Protein AF-A0A6A3A601-F1 (afdb_monomer)

Solvent-accessible surface area (backbone atoms only — not comparable to full-atom values): 14950 Å² total; per-residue (Å²): 141,82,80,82,81,75,81,86,70,84,85,73,85,79,70,68,58,71,73,67,74,47,74,87,81,60,84,67,52,71,66,57,47,49,55,42,50,52,53,46,49,52,51,28,54,51,43,50,70,64,45,68,91,48,80,82,45,62,88,28,71,70,48,51,49,52,51,52,52,45,50,54,48,47,54,47,52,50,54,51,47,38,60,77,59,71,54,56,75,87,79,48,56,68,72,54,51,50,53,53,50,54,54,50,52,52,51,49,53,48,48,51,26,52,52,53,47,54,50,52,52,50,54,43,50,54,46,49,53,53,24,50,60,28,59,74,41,100,43,75,70,35,44,59,52,19,52,56,44,45,51,50,38,53,52,57,69,69,50,78,61,69,54,50,66,54,40,47,67,51,49,53,50,53,58,69,54,61,67,64,79,88,69,76,97,41,72,63,56,55,41,52,52,54,52,50,45,54,46,48,52,54,47,53,49,54,53,17,50,51,42,11,62,77,62,71,33,56,84,41,48,73,87,84,88,70,64,80,88,42,91,34,34,63,45,48,49,51,34,52,51,56,50,52,55,52,51,44,49,56,48,53,56,64,70,71,76,118

Organism: Hibiscus syriacus (NCBI:txid106335)

Sequence (258 aa):
MSRPQEPNRPFFHFGNYFRMISPKGSRLSPRLLSLLNTFEATLSERLEKLVPKDKGDILGLSWMKLAMESLSEIHCDIKNLITELDLPVTDWDEKWMDVYLDISVKLLDISNAFTSELTRLNQGHLMLQCVLHKLESDSPEQFTRASSSLDSWKQHISSKNPRIETCRPILDNLVESLNLPKVKNSSKGKVLMRAMYGAKVATTYICSVFAAAFSGSSKNLLDLTVPNTLPWAQVFSVVQTTLNVEIRKYFLVENLQF

Radius of gyration: 22.93 Å; Cα contacts (8 Å, |Δi|>4): 204; chains: 1; bounding box: 54×66×74 Å

Foldseek 3Di:
DDDDDDPDDPPDPQDDVVVVLPPPDDDQDPQLVVLLVVLLVLLLVLLLVLQDPDLVCQLPPVSLVSLVVSLVVLVVSLVVLCVSLVPPPVNFDPLQVVLVVLLVVLLVLLVVLLVVLVVLVVVLVVLVVQLVVLVPDPDPVSPVVSVVSVVVSVVSLPDARVSLVVNQVSLVVLLVCLSDHDGDPDSSCSSSNVSVSSSSVSSSQSSLSSSCSRRLHNPSHDDDDDDPVRPSVVSNVSSSVSNSVSSHVSSVVVVVPD

Mean predicted aligned error: 8.96 Å

Structure (mmCIF, N/CA/C/O backbone):
data_AF-A0A6A3A601-F1
#
_entry.id   AF-A0A6A3A601-F1
#
loop_
_atom_site.group_PDB
_atom_site.id
_atom_site.type_symbol
_atom_site.label_atom_id
_atom_site.label_alt_id
_atom_site.label_comp_id
_atom_site.label_asym_id
_atom_site.label_entity_id
_atom_site.label_seq_id
_atom_site.pdbx_PDB_ins_code
_atom_site.Cartn_x
_atom_site.Cartn_y
_atom_site.Cartn_z
_atom_site.occupancy
_atom_site.B_iso_or_equiv
_atom_site.auth_seq_id
_atom_site.auth_comp_id
_atom_site.auth_asym_id
_atom_site.auth_atom_id
_atom_site.pdbx_PDB_model_nu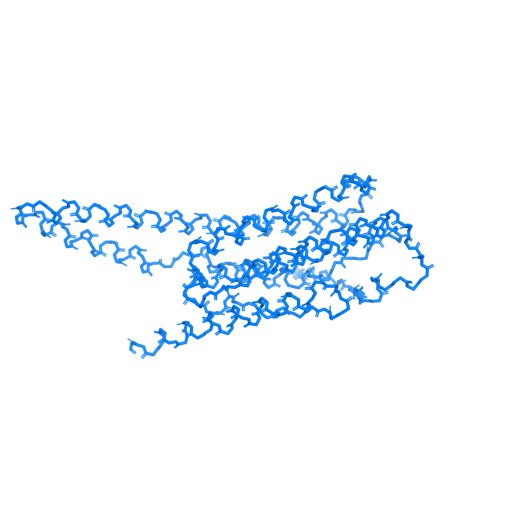m
ATOM 1 N N . MET A 1 1 ? 4.116 52.196 -3.055 1.00 34.84 1 MET A N 1
ATOM 2 C CA . MET A 1 1 ? 3.061 51.233 -3.435 1.00 34.84 1 MET A CA 1
ATOM 3 C C . MET A 1 1 ? 3.747 50.009 -4.013 1.00 34.84 1 MET A C 1
ATOM 5 O O . MET A 1 1 ? 4.271 50.083 -5.117 1.00 34.84 1 MET A O 1
ATOM 9 N N . SER A 1 2 ? 3.850 48.939 -3.230 1.00 40.06 2 SER A N 1
ATOM 10 C CA . SER A 1 2 ? 4.592 47.729 -3.602 1.00 40.06 2 SER A CA 1
ATOM 11 C C . SER A 1 2 ? 3.624 46.710 -4.197 1.00 40.06 2 SER A C 1
ATOM 13 O O . SER A 1 2 ? 2.611 46.395 -3.578 1.00 40.06 2 SER A O 1
ATOM 15 N N . ARG A 1 3 ? 3.907 46.238 -5.417 1.00 39.69 3 ARG A N 1
ATOM 16 C CA . ARG A 1 3 ? 3.151 45.160 -6.075 1.00 39.69 3 ARG A CA 1
ATOM 17 C C . ARG A 1 3 ? 3.213 43.880 -5.226 1.00 39.69 3 ARG A C 1
ATOM 19 O O . ARG A 1 3 ? 4.304 43.559 -4.754 1.00 39.69 3 ARG A O 1
ATOM 26 N N . PRO A 1 4 ? 2.117 43.116 -5.075 1.00 42.41 4 PRO A N 1
ATOM 27 C CA . PRO A 1 4 ? 2.199 41.768 -4.528 1.00 42.41 4 PRO A CA 1
ATOM 28 C C . PRO A 1 4 ? 2.936 40.867 -5.525 1.00 42.41 4 PRO A C 1
ATOM 30 O O . PRO A 1 4 ? 2.605 40.860 -6.711 1.00 42.41 4 PRO A O 1
ATOM 33 N N . GLN A 1 5 ? 3.940 40.128 -5.052 1.00 42.25 5 GLN A N 1
ATOM 34 C CA . GLN A 1 5 ? 4.526 39.018 -5.799 1.00 42.25 5 GLN A CA 1
ATOM 35 C C . GLN A 1 5 ? 3.453 37.940 -5.991 1.00 42.25 5 GLN A C 1
ATOM 37 O O . GLN A 1 5 ? 2.864 37.465 -5.020 1.00 42.25 5 GLN A O 1
ATOM 42 N N . GLU A 1 6 ? 3.191 37.569 -7.243 1.00 36.31 6 GLU A N 1
ATOM 43 C CA . GLU A 1 6 ? 2.409 36.378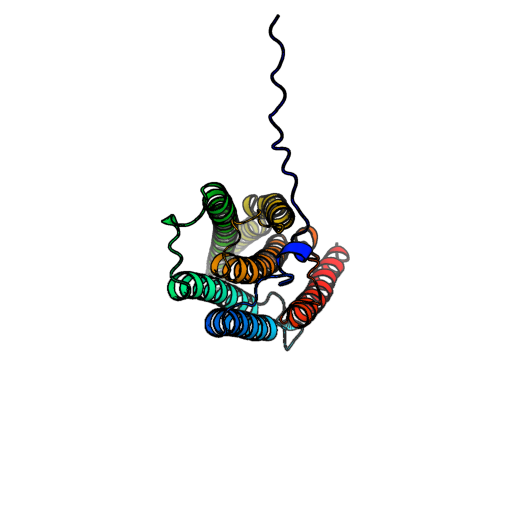 -7.565 1.00 36.31 6 GLU A CA 1
ATOM 44 C C . GLU A 1 6 ? 3.116 35.132 -7.006 1.00 36.31 6 GLU A C 1
ATOM 46 O O . GLU A 1 6 ? 4.348 35.047 -7.065 1.00 36.31 6 GLU A O 1
ATOM 51 N N . PRO A 1 7 ? 2.379 34.142 -6.474 1.00 39.28 7 PRO A N 1
ATOM 52 C CA . PRO A 1 7 ? 2.987 32.888 -6.071 1.00 39.28 7 PRO A CA 1
ATOM 53 C C . PRO A 1 7 ? 3.520 32.175 -7.317 1.00 39.28 7 PRO A C 1
ATOM 55 O O . PRO A 1 7 ? 2.762 31.824 -8.223 1.00 39.28 7 PRO A O 1
ATOM 58 N N . ASN A 1 8 ? 4.839 31.968 -7.338 1.00 38.31 8 ASN A N 1
ATOM 59 C CA . ASN A 1 8 ? 5.570 31.159 -8.308 1.00 38.31 8 ASN A CA 1
ATOM 60 C C . ASN A 1 8 ? 4.895 29.784 -8.451 1.00 38.31 8 ASN A C 1
ATOM 62 O O . ASN A 1 8 ? 5.137 28.868 -7.666 1.00 38.31 8 ASN A O 1
ATOM 66 N N . ARG A 1 9 ? 4.036 29.626 -9.461 1.00 36.78 9 ARG A N 1
ATOM 67 C CA . ARG A 1 9 ? 3.615 28.310 -9.943 1.00 36.78 9 ARG A CA 1
ATOM 68 C C . ARG A 1 9 ? 4.790 27.724 -10.715 1.00 36.78 9 ARG A C 1
ATOM 70 O O . ARG A 1 9 ? 5.173 28.314 -11.729 1.00 36.78 9 ARG A O 1
ATOM 77 N N . PRO A 1 10 ? 5.352 26.570 -10.329 1.00 38.19 10 PRO A N 1
ATOM 78 C CA . PRO A 1 10 ? 6.280 25.905 -11.215 1.00 38.19 10 PRO A CA 1
ATOM 79 C C . PRO A 1 10 ? 5.479 25.295 -12.374 1.00 38.19 10 PRO A C 1
ATOM 81 O O . PRO A 1 10 ? 4.836 24.253 -12.254 1.00 38.19 10 PRO A O 1
ATOM 84 N N . PHE A 1 11 ? 5.492 25.989 -13.512 1.00 33.59 11 PHE A N 1
ATOM 85 C CA . PHE A 1 11 ? 5.019 25.480 -14.795 1.00 33.59 11 PHE A CA 1
ATOM 86 C C . PHE A 1 11 ? 5.948 24.352 -15.253 1.00 33.59 11 PHE A C 1
ATOM 88 O O . PHE A 1 11 ? 6.928 24.571 -15.965 1.00 33.59 11 PHE A O 1
ATOM 95 N N . PHE A 1 12 ? 5.663 23.120 -14.844 1.00 36.09 12 PHE A N 1
ATOM 96 C CA . PHE A 1 12 ? 6.342 21.956 -15.396 1.00 36.09 12 PHE A CA 1
ATOM 97 C C . PHE A 1 12 ? 5.556 21.414 -16.592 1.00 36.09 12 PHE A C 1
ATOM 99 O O . PHE A 1 12 ? 4.461 20.873 -16.458 1.00 36.09 12 PHE A O 1
ATOM 106 N N . HIS A 1 13 ? 6.140 21.517 -17.786 1.00 33.81 13 HIS A N 1
ATOM 107 C CA . HIS A 1 13 ? 5.701 20.741 -18.943 1.00 33.81 13 HIS A CA 1
ATOM 108 C C . HIS A 1 13 ? 6.131 19.277 -18.770 1.00 33.81 13 HIS A C 1
ATOM 110 O O . HIS A 1 13 ? 7.211 18.858 -19.200 1.00 33.81 13 HIS A O 1
ATOM 116 N N . PHE A 1 14 ? 5.282 18.490 -18.111 1.00 42.56 14 PHE A N 1
ATOM 117 C CA . PHE A 1 14 ? 5.401 17.036 -18.062 1.00 42.56 14 PHE A CA 1
ATOM 118 C C . PHE A 1 14 ? 5.168 16.471 -19.471 1.00 42.56 14 PHE A C 1
ATOM 120 O O . PHE A 1 14 ? 4.125 16.683 -20.084 1.00 42.56 14 PHE A O 1
ATOM 127 N N . GLY A 1 15 ? 6.171 15.793 -20.031 1.00 41.25 15 GLY A N 1
ATOM 128 C CA . GLY A 1 15 ? 5.992 15.046 -21.277 1.00 41.25 15 GLY A CA 1
ATOM 129 C C . GLY A 1 15 ? 5.291 13.719 -20.999 1.00 41.25 15 GLY A C 1
ATOM 130 O O . GLY A 1 15 ? 5.514 13.133 -19.946 1.00 41.25 15 GLY A O 1
ATOM 131 N N . ASN A 1 16 ? 4.493 13.221 -21.948 1.00 45.44 16 ASN A N 1
ATOM 132 C CA . ASN A 1 16 ? 3.816 11.923 -21.840 1.00 45.44 16 ASN A CA 1
ATOM 133 C C . ASN A 1 16 ? 4.797 10.793 -21.463 1.00 45.44 16 ASN A C 1
ATOM 135 O O . ASN A 1 16 ? 5.549 10.315 -22.321 1.00 45.44 16 ASN A O 1
ATOM 139 N N . TYR A 1 17 ? 4.726 10.330 -20.208 1.00 47.75 17 TYR A N 1
ATOM 140 C CA . TYR A 1 17 ? 5.500 9.217 -19.635 1.00 47.75 17 TYR A CA 1
ATOM 141 C C . TYR A 1 17 ? 5.481 7.971 -20.544 1.00 47.75 17 TYR A C 1
ATOM 143 O O . TYR A 1 17 ? 6.497 7.312 -20.760 1.00 47.75 17 TYR A O 1
ATOM 151 N N . PHE A 1 18 ? 4.354 7.716 -21.216 1.00 51.12 18 PHE A N 1
ATOM 152 C CA . PHE A 1 18 ? 4.154 6.560 -22.100 1.00 51.12 18 PHE A CA 1
ATOM 153 C C . PHE A 1 18 ? 4.944 6.599 -23.409 1.00 51.12 18 PHE A C 1
ATOM 155 O O . PHE A 1 18 ? 5.319 5.551 -23.938 1.00 51.12 18 PHE A O 1
ATOM 162 N N . ARG A 1 19 ? 5.290 7.792 -23.910 1.00 49.44 19 ARG A N 1
ATOM 163 C CA . ARG A 1 19 ? 6.212 7.915 -25.052 1.00 49.44 19 ARG A CA 1
ATOM 164 C C . ARG A 1 19 ? 7.663 7.642 -24.637 1.00 49.44 19 ARG A C 1
ATOM 166 O O . ARG A 1 19 ? 8.481 7.366 -25.507 1.00 49.44 19 ARG A O 1
ATOM 173 N N . MET A 1 20 ? 7.964 7.708 -23.335 1.00 49.94 20 MET A N 1
ATOM 174 C CA . MET A 1 20 ? 9.307 7.552 -22.764 1.00 49.94 20 MET A CA 1
ATOM 175 C C . MET A 1 20 ? 9.620 6.123 -22.302 1.00 49.94 20 MET A C 1
ATOM 177 O O . MET A 1 20 ? 10.765 5.695 -22.441 1.00 49.94 20 MET A O 1
ATOM 181 N N . ILE A 1 21 ? 8.629 5.378 -21.796 1.00 49.03 21 ILE A N 1
ATOM 182 C CA . ILE A 1 21 ? 8.796 3.962 -21.404 1.00 49.03 21 ILE A CA 1
ATOM 183 C C . ILE A 1 21 ? 8.698 2.980 -22.580 1.00 49.03 21 ILE A C 1
ATOM 185 O O . ILE A 1 21 ? 9.078 1.818 -22.443 1.00 49.03 21 ILE A O 1
ATOM 189 N N . SER A 1 22 ? 8.205 3.421 -23.743 1.00 47.06 22 SER A N 1
ATOM 190 C CA . SER A 1 22 ? 8.276 2.632 -24.973 1.00 47.06 22 SER A CA 1
ATOM 191 C C . SER A 1 22 ? 9.704 2.724 -25.525 1.00 47.06 22 SER A C 1
ATOM 193 O O . SER A 1 22 ? 10.167 3.834 -25.804 1.00 47.06 22 SER A O 1
ATOM 195 N N . PRO A 1 23 ? 10.434 1.607 -25.702 1.00 47.69 23 PRO A N 1
ATOM 196 C CA . PRO A 1 23 ? 11.805 1.617 -26.195 1.00 47.69 23 PRO A CA 1
ATOM 197 C C . PRO A 1 23 ? 11.821 1.865 -27.710 1.00 47.69 23 PRO A C 1
ATOM 199 O O . PRO A 1 23 ? 12.281 1.040 -28.493 1.00 47.69 23 PRO A O 1
ATOM 202 N N . LYS A 1 24 ? 11.326 3.017 -28.163 1.00 44.91 24 LYS A N 1
ATOM 203 C CA . LYS A 1 24 ? 11.531 3.472 -29.538 1.00 44.91 24 LYS A CA 1
ATOM 204 C C . LYS A 1 24 ? 12.937 4.066 -29.634 1.00 44.91 24 LYS A C 1
ATOM 206 O O . LYS A 1 24 ? 13.116 5.272 -29.534 1.00 44.91 24 LYS A O 1
ATOM 211 N N . GLY A 1 25 ? 13.940 3.190 -29.753 1.00 46.22 25 GLY A N 1
ATOM 212 C CA . GLY A 1 25 ? 15.274 3.560 -30.248 1.00 46.22 25 GLY A CA 1
ATOM 213 C C . GLY A 1 25 ? 16.487 2.979 -29.512 1.00 46.22 25 GLY A C 1
ATOM 214 O O . GLY A 1 25 ? 17.540 2.863 -30.122 1.00 46.22 25 GLY A O 1
ATOM 215 N N . SER A 1 26 ? 16.374 2.556 -28.248 1.00 53.34 26 SER A N 1
ATOM 216 C CA . SER A 1 26 ? 17.490 1.940 -27.504 1.00 53.34 26 SER A CA 1
ATOM 217 C C . SER A 1 26 ? 17.075 0.564 -26.989 1.00 53.34 26 SER A C 1
ATOM 219 O O . SER A 1 26 ? 16.300 0.484 -26.033 1.00 53.34 26 SER A O 1
ATOM 221 N N . ARG A 1 27 ? 17.559 -0.521 -27.610 1.00 67.81 27 ARG A N 1
ATOM 222 C CA . ARG A 1 27 ? 17.377 -1.875 -27.063 1.00 67.81 27 ARG A CA 1
ATOM 223 C C . ARG A 1 27 ? 18.042 -1.917 -25.683 1.00 67.81 27 ARG A C 1
ATOM 225 O O . ARG A 1 27 ? 19.229 -1.622 -25.571 1.00 67.81 27 ARG A O 1
ATOM 232 N N . LEU A 1 28 ? 17.270 -2.218 -24.636 1.00 79.44 28 LEU A N 1
ATOM 233 C CA . LEU A 1 28 ? 17.834 -2.490 -23.312 1.00 79.44 28 LEU A CA 1
ATOM 234 C C . LEU A 1 28 ? 18.801 -3.672 -23.432 1.00 79.44 28 LEU A C 1
ATOM 236 O O . LEU A 1 28 ? 18.552 -4.596 -24.209 1.00 79.44 28 LEU A O 1
ATOM 240 N N . SER A 1 29 ? 19.900 -3.648 -22.678 1.00 88.19 29 SER A N 1
ATOM 241 C CA . SER A 1 29 ? 20.773 -4.819 -22.616 1.00 88.19 29 SER A CA 1
ATOM 242 C C . SER A 1 29 ? 20.016 -5.996 -21.982 1.00 88.19 29 SER A C 1
ATOM 244 O O . SER A 1 29 ? 19.121 -5.764 -21.162 1.00 88.19 29 SER A O 1
ATOM 246 N N . PRO A 1 30 ? 20.372 -7.254 -22.305 1.00 91.62 30 PRO A N 1
ATOM 247 C CA . PRO A 1 30 ? 19.712 -8.427 -21.729 1.00 91.62 30 PRO A CA 1
ATOM 248 C C . PRO A 1 30 ? 19.682 -8.411 -20.196 1.00 91.62 30 PRO A C 1
ATOM 250 O O . PRO A 1 30 ? 18.654 -8.712 -19.601 1.00 91.62 30 PRO A O 1
ATOM 253 N N . ARG A 1 31 ? 20.772 -7.956 -19.557 1.00 93.75 31 ARG A N 1
ATOM 254 C CA . ARG A 1 31 ? 20.841 -7.776 -18.099 1.00 93.75 31 ARG A CA 1
ATOM 255 C C . ARG A 1 31 ? 19.797 -6.778 -17.599 1.00 93.75 31 ARG A C 1
ATOM 257 O O . ARG A 1 31 ? 19.044 -7.102 -16.695 1.00 93.75 31 ARG A O 1
ATOM 264 N N . LEU A 1 32 ? 19.727 -5.584 -18.190 1.00 92.25 32 LEU A N 1
ATOM 265 C CA . LEU A 1 32 ? 18.778 -4.544 -17.771 1.00 92.25 32 LEU A CA 1
ATOM 266 C C . LEU A 1 32 ? 17.319 -4.971 -17.962 1.00 92.25 32 LEU A C 1
ATOM 268 O O . LEU A 1 32 ? 16.474 -4.659 -17.128 1.00 92.25 32 LEU A O 1
ATOM 272 N N . LEU A 1 33 ? 17.036 -5.694 -19.047 1.00 92.19 33 LEU A N 1
ATOM 273 C CA . LEU A 1 33 ? 15.717 -6.265 -19.287 1.00 92.19 33 LEU A CA 1
ATOM 274 C C . LEU A 1 33 ? 15.378 -7.346 -18.252 1.00 92.19 33 LEU A C 1
ATOM 276 O O . LEU A 1 33 ? 14.267 -7.351 -17.736 1.00 92.19 33 LEU A O 1
ATOM 280 N N . SER A 1 34 ? 16.334 -8.218 -17.915 1.00 94.75 34 SER A N 1
ATOM 281 C CA . SER A 1 34 ? 16.154 -9.238 -16.877 1.00 94.75 34 SER A CA 1
ATOM 282 C C . SER A 1 34 ? 15.835 -8.613 -15.521 1.00 94.75 34 SER A C 1
ATOM 284 O O . SER A 1 34 ? 14.880 -9.038 -14.889 1.00 94.75 34 SER A O 1
ATOM 286 N N . LEU A 1 35 ? 16.579 -7.582 -15.104 1.00 95.94 35 LEU A N 1
ATOM 287 C CA . LEU A 1 35 ? 16.343 -6.879 -13.836 1.00 95.94 35 LEU A CA 1
ATOM 288 C C . LEU A 1 35 ? 14.933 -6.288 -13.757 1.00 95.94 35 LEU A C 1
ATOM 290 O O . LEU A 1 35 ? 14.229 -6.466 -12.766 1.00 95.94 35 LEU A O 1
ATOM 294 N N . LEU A 1 36 ? 14.512 -5.610 -14.828 1.00 94.81 36 LEU A N 1
ATOM 295 C CA . LEU A 1 36 ? 13.174 -5.037 -14.914 1.00 94.81 36 LEU A CA 1
ATOM 296 C C . LEU A 1 36 ? 12.093 -6.121 -14.856 1.00 94.81 36 LEU A C 1
ATOM 298 O O . LEU A 1 36 ? 11.138 -5.984 -14.099 1.00 94.81 36 LEU A O 1
ATOM 302 N N . ASN A 1 37 ? 12.247 -7.191 -15.637 1.00 95.06 37 ASN A N 1
ATOM 303 C CA . ASN A 1 37 ? 11.276 -8.280 -15.682 1.00 95.06 37 ASN A CA 1
ATOM 304 C C . ASN A 1 37 ? 11.160 -8.989 -14.328 1.00 95.06 37 ASN A C 1
ATOM 306 O O . ASN A 1 37 ? 10.047 -9.292 -13.912 1.00 95.06 37 ASN A O 1
ATOM 310 N N . THR A 1 38 ? 12.280 -9.212 -13.630 1.00 97.25 38 THR A N 1
ATOM 311 C CA . THR A 1 38 ? 12.280 -9.774 -12.273 1.00 97.25 38 THR A CA 1
ATOM 312 C C . THR A 1 38 ? 11.487 -8.882 -11.325 1.00 97.25 38 THR A C 1
ATOM 314 O O . THR A 1 38 ? 10.577 -9.368 -10.663 1.00 97.25 38 THR A O 1
ATOM 317 N N . PHE A 1 39 ? 11.760 -7.572 -11.309 1.00 97.50 39 PHE A N 1
ATOM 318 C CA . PHE A 1 39 ? 11.002 -6.637 -10.476 1.00 97.50 39 PHE A CA 1
ATOM 319 C C . PHE A 1 39 ? 9.500 -6.648 -10.809 1.00 97.50 39 PHE A C 1
ATOM 321 O O . PHE A 1 39 ? 8.669 -6.734 -9.910 1.00 97.50 39 PHE A O 1
ATOM 328 N N . GLU A 1 40 ? 9.131 -6.577 -12.093 1.00 97.06 40 GLU A N 1
ATOM 329 C CA . GLU A 1 40 ? 7.722 -6.547 -12.513 1.00 97.06 40 GLU A CA 1
ATOM 330 C C . GLU A 1 40 ? 6.984 -7.861 -12.207 1.00 97.06 40 GLU A C 1
ATOM 332 O O . GLU A 1 40 ? 5.795 -7.827 -11.873 1.00 97.06 40 GLU A O 1
ATOM 337 N N . ALA A 1 41 ? 7.673 -9.003 -12.278 1.00 97.75 41 ALA A N 1
ATOM 338 C CA . ALA A 1 41 ? 7.131 -10.298 -11.879 1.00 97.75 41 ALA A CA 1
ATOM 339 C C . ALA A 1 41 ? 6.901 -10.364 -10.362 1.00 97.75 41 ALA A C 1
ATOM 341 O O . ALA A 1 41 ? 5.790 -10.676 -9.934 1.00 97.75 41 ALA A O 1
ATOM 342 N N . THR A 1 42 ? 7.897 -9.979 -9.556 1.00 97.94 42 THR A N 1
ATOM 343 C CA . THR A 1 42 ? 7.774 -9.934 -8.090 1.00 97.94 42 THR A CA 1
ATOM 344 C C . THR A 1 42 ? 6.671 -8.972 -7.648 1.00 97.94 42 THR A C 1
ATOM 346 O O . THR A 1 42 ? 5.861 -9.311 -6.787 1.00 97.94 42 THR A O 1
ATOM 349 N N . LEU A 1 43 ? 6.575 -7.791 -8.270 1.00 98.31 43 LEU A N 1
ATOM 350 C CA . LEU A 1 43 ? 5.491 -6.843 -8.004 1.00 98.31 43 LEU A CA 1
ATOM 351 C C . LEU A 1 43 ? 4.120 -7.463 -8.308 1.00 98.31 43 LEU A C 1
ATOM 353 O O . LEU A 1 43 ? 3.196 -7.303 -7.513 1.00 98.31 43 LEU A O 1
ATOM 357 N N . SER A 1 44 ? 3.990 -8.183 -9.427 1.00 98.00 44 SER A N 1
ATOM 358 C CA . SER A 1 44 ? 2.742 -8.876 -9.781 1.00 98.00 44 SER A CA 1
ATOM 359 C C . SER A 1 44 ? 2.356 -9.907 -8.721 1.00 98.00 44 SER A C 1
ATOM 361 O O . SER A 1 44 ? 1.225 -9.883 -8.248 1.00 98.00 44 SER A O 1
ATOM 363 N N . GLU A 1 45 ? 3.298 -10.753 -8.298 1.00 97.81 45 GLU A N 1
ATOM 364 C CA . GLU A 1 45 ? 3.066 -11.781 -7.275 1.00 97.81 45 GLU A CA 1
ATOM 365 C C . GLU A 1 45 ? 2.639 -11.164 -5.933 1.00 97.81 45 GLU A C 1
ATOM 367 O O . GLU A 1 45 ? 1.713 -11.641 -5.274 1.00 97.81 45 GLU A O 1
ATOM 372 N N . ARG A 1 46 ? 3.288 -10.068 -5.521 1.00 97.31 46 ARG A N 1
ATOM 373 C CA . ARG A 1 46 ? 2.938 -9.353 -4.285 1.00 97.31 46 ARG A CA 1
ATOM 374 C C . ARG A 1 46 ? 1.545 -8.746 -4.358 1.00 97.31 46 ARG A C 1
ATOM 376 O O . ARG A 1 46 ? 0.779 -8.887 -3.413 1.00 97.31 46 ARG A O 1
ATOM 383 N N . LEU A 1 47 ? 1.197 -8.109 -5.476 1.00 97.31 47 LEU A N 1
ATOM 384 C CA . LEU A 1 47 ? -0.146 -7.565 -5.683 1.00 97.31 47 LEU A CA 1
ATOM 385 C C . LEU A 1 47 ? -1.202 -8.675 -5.682 1.00 97.31 47 LEU A C 1
ATOM 387 O O . LEU A 1 47 ? -2.255 -8.508 -5.076 1.00 97.31 47 LEU A O 1
ATOM 391 N N . GLU A 1 48 ? -0.914 -9.820 -6.296 1.00 96.62 48 GLU A N 1
ATOM 392 C CA . GLU A 1 48 ? -1.828 -10.963 -6.327 1.00 96.62 48 GLU A CA 1
ATOM 393 C C . GLU A 1 48 ? -2.149 -11.482 -4.918 1.00 96.62 48 GLU A C 1
ATOM 395 O O . GLU A 1 48 ? -3.309 -11.756 -4.612 1.00 96.62 48 GLU A O 1
ATOM 400 N N . LYS A 1 49 ? -1.159 -11.513 -4.015 1.00 95.19 49 LYS A N 1
ATOM 401 C CA . LYS A 1 49 ? -1.364 -11.878 -2.599 1.00 95.19 49 LYS A CA 1
ATOM 402 C C . LYS A 1 49 ? -2.321 -10.939 -1.861 1.00 95.19 49 LYS A C 1
ATOM 404 O O . LYS A 1 49 ? -2.909 -11.353 -0.865 1.00 95.19 49 LYS A O 1
ATOM 409 N N . LEU A 1 50 ? -2.489 -9.699 -2.328 1.00 95.56 50 LEU A N 1
ATOM 410 C CA . LEU A 1 50 ? -3.399 -8.724 -1.720 1.00 95.56 50 LEU A CA 1
ATOM 411 C C . LEU A 1 50 ? -4.852 -8.900 -2.149 1.00 95.56 50 LEU A C 1
ATOM 413 O O . LEU A 1 50 ? -5.718 -8.244 -1.565 1.00 95.56 50 LEU A O 1
ATOM 417 N N . VAL A 1 51 ? -5.132 -9.762 -3.132 1.00 92.94 51 VAL A N 1
ATOM 418 C CA . VAL A 1 51 ? -6.504 -10.120 -3.493 1.00 92.94 51 VAL A CA 1
ATOM 419 C C . VAL A 1 51 ? -7.114 -10.917 -2.329 1.00 92.94 51 VAL A C 1
ATOM 421 O O . VAL A 1 51 ? -6.649 -12.020 -2.032 1.00 92.94 51 VAL A O 1
ATOM 424 N N . PRO A 1 52 ? -8.142 -10.382 -1.646 1.00 87.12 52 PRO A N 1
ATOM 425 C CA . PRO A 1 52 ? -8.775 -11.061 -0.520 1.00 87.12 52 PRO A CA 1
ATOM 426 C C . PRO A 1 52 ? -9.403 -12.383 -0.967 1.00 87.12 52 PRO A C 1
ATOM 428 O O . PRO A 1 52 ? -10.086 -12.435 -1.992 1.00 87.12 52 PRO A O 1
ATOM 431 N N . LYS A 1 53 ? -9.188 -13.452 -0.193 1.00 85.56 53 LYS A N 1
ATOM 432 C CA . LYS A 1 53 ? -9.811 -14.764 -0.448 1.00 85.56 53 LYS A CA 1
ATOM 433 C C . LYS A 1 53 ? -11.256 -14.802 0.042 1.00 85.56 53 LYS A C 1
ATOM 435 O O . LYS A 1 53 ? -12.110 -15.390 -0.614 1.00 85.56 53 LYS A O 1
ATOM 440 N N . ASP A 1 54 ? -11.507 -14.155 1.175 1.00 84.50 54 ASP A N 1
ATOM 441 C CA . ASP A 1 54 ? -12.830 -13.910 1.733 1.00 84.50 54 ASP A CA 1
ATOM 442 C C . ASP A 1 54 ? -13.100 -12.398 1.741 1.00 84.50 54 ASP A C 1
ATOM 444 O O . ASP A 1 54 ? -12.202 -11.580 1.951 1.00 84.50 54 ASP A O 1
ATOM 448 N N . LYS A 1 55 ? -14.359 -12.018 1.528 1.00 78.00 55 LYS A N 1
ATOM 449 C CA . LYS A 1 55 ? -14.826 -10.636 1.670 1.00 78.00 55 LYS A CA 1
ATOM 450 C C . LYS A 1 55 ? -14.722 -10.153 3.115 1.00 78.00 55 LYS A C 1
ATOM 452 O O . LYS A 1 55 ? -14.493 -8.967 3.325 1.00 78.00 55 LYS A O 1
ATOM 457 N N . GLY A 1 56 ? -14.866 -11.055 4.091 1.00 75.44 56 GLY A N 1
ATOM 458 C CA . GLY A 1 56 ? -14.730 -10.741 5.517 1.00 75.44 56 GLY A CA 1
ATOM 459 C C . GLY A 1 56 ? -13.307 -10.363 5.945 1.00 75.44 56 GLY A C 1
ATOM 460 O O . GLY A 1 56 ? -13.139 -9.697 6.962 1.00 75.44 56 GLY A O 1
ATOM 461 N N . ASP A 1 57 ? -12.292 -10.724 5.154 1.00 82.06 57 ASP A N 1
ATOM 462 C CA . ASP A 1 57 ? -10.889 -10.391 5.438 1.00 82.06 57 ASP A CA 1
ATOM 463 C C . ASP A 1 57 ? -10.517 -8.959 5.013 1.00 82.06 57 ASP A C 1
ATOM 465 O O . ASP A 1 57 ? -9.448 -8.451 5.365 1.00 82.06 57 ASP A O 1
ATOM 469 N N . ILE A 1 58 ? -11.379 -8.291 4.241 1.00 85.50 58 ILE A N 1
ATOM 470 C CA . ILE A 1 58 ? -11.127 -6.950 3.708 1.00 85.50 58 ILE A CA 1
ATOM 471 C C . ILE A 1 58 ? -11.090 -5.943 4.855 1.00 85.50 58 ILE A C 1
ATOM 473 O O . ILE A 1 58 ? -12.014 -5.868 5.656 1.00 85.50 58 ILE A O 1
ATOM 477 N N . LEU A 1 59 ? -10.008 -5.160 4.922 1.00 87.88 59 LEU A N 1
ATOM 478 C CA . LEU A 1 59 ? -9.693 -4.256 6.041 1.00 87.88 59 LEU A CA 1
ATOM 479 C C . LEU A 1 59 ? -9.482 -4.955 7.400 1.00 87.88 59 LEU A C 1
ATOM 481 O O . LEU A 1 59 ? -9.319 -4.278 8.414 1.00 87.88 59 LEU A O 1
ATOM 485 N N . GLY A 1 60 ? -9.419 -6.288 7.438 1.00 90.31 60 GLY A N 1
ATOM 486 C CA . GLY A 1 60 ? -9.017 -7.023 8.632 1.00 90.31 60 GLY A CA 1
ATOM 487 C C . GLY A 1 60 ? -7.549 -6.768 8.989 1.00 90.31 60 GLY A C 1
ATOM 488 O O . GLY A 1 60 ? -6.717 -6.494 8.121 1.00 90.31 60 GLY A O 1
ATOM 489 N N . LEU A 1 61 ? -7.196 -6.909 10.273 1.00 89.69 61 LEU A N 1
ATOM 490 C CA . LEU A 1 61 ? -5.813 -6.719 10.744 1.00 89.69 61 LEU A CA 1
ATOM 491 C C . LEU A 1 61 ? -4.811 -7.643 10.033 1.00 89.69 61 LEU A C 1
ATOM 493 O O . LEU A 1 61 ? -3.679 -7.236 9.776 1.00 89.69 61 LEU A O 1
ATOM 497 N N . SER A 1 62 ? -5.224 -8.866 9.687 1.00 92.31 62 SER A N 1
ATOM 498 C CA . SER A 1 62 ? -4.426 -9.815 8.901 1.00 92.31 62 SER A CA 1
ATOM 499 C C . SER A 1 62 ? -4.100 -9.264 7.510 1.00 92.31 62 SER A C 1
ATOM 501 O O . SER A 1 62 ? -2.934 -9.253 7.114 1.00 92.31 62 SER A O 1
ATOM 503 N N . TRP A 1 63 ? -5.106 -8.749 6.798 1.00 94.50 63 TRP A N 1
ATOM 504 C CA . TRP A 1 63 ? -4.934 -8.146 5.479 1.00 94.50 63 TRP A CA 1
ATOM 505 C C . TRP A 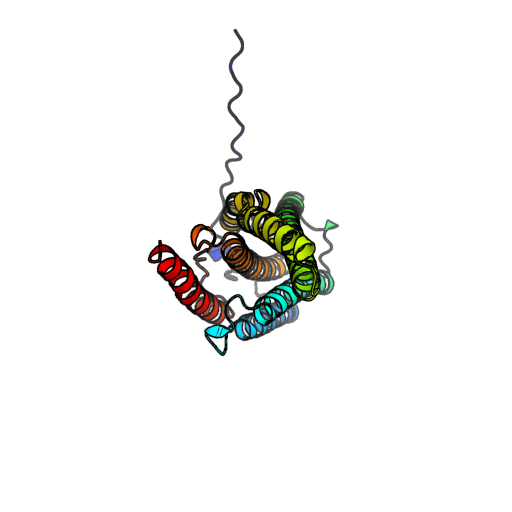1 63 ? -4.105 -6.861 5.549 1.00 94.50 63 TRP A C 1
ATOM 507 O O . TRP A 1 63 ? -3.187 -6.681 4.753 1.00 94.50 63 TRP A O 1
ATOM 517 N N . MET A 1 64 ? -4.357 -5.991 6.533 1.00 94.31 64 MET A N 1
ATOM 518 C CA . MET A 1 64 ? -3.576 -4.762 6.723 1.00 94.31 64 MET A CA 1
ATOM 519 C C . MET A 1 64 ? -2.102 -5.071 7.005 1.00 94.31 64 MET A C 1
ATOM 521 O O . MET A 1 64 ? -1.212 -4.436 6.441 1.00 94.31 64 MET A O 1
ATOM 525 N N . LYS A 1 65 ? -1.820 -6.081 7.835 1.00 94.62 65 LYS A N 1
ATOM 526 C CA . LYS A 1 65 ? -0.449 -6.541 8.072 1.00 94.62 65 LYS A CA 1
ATOM 527 C C . LYS A 1 65 ? 0.206 -7.013 6.771 1.00 94.62 65 LYS A C 1
ATOM 529 O O . LYS A 1 65 ? 1.274 -6.511 6.430 1.00 94.62 65 LYS A O 1
ATOM 534 N N . LEU A 1 66 ? -0.465 -7.888 6.020 1.00 95.81 66 LEU A N 1
ATOM 535 C CA . LEU A 1 66 ? 0.024 -8.393 4.733 1.00 95.81 66 LEU A CA 1
ATOM 536 C C . LEU A 1 66 ? 0.283 -7.263 3.722 1.00 95.81 66 LEU A C 1
ATOM 538 O O . LEU A 1 66 ? 1.290 -7.277 3.014 1.00 95.81 66 LEU A O 1
ATOM 542 N N . ALA A 1 67 ? -0.604 -6.269 3.663 1.00 96.19 67 ALA A N 1
ATOM 543 C CA . ALA A 1 67 ? -0.466 -5.113 2.786 1.00 96.19 67 ALA A CA 1
ATOM 544 C C . ALA A 1 67 ? 0.746 -4.248 3.153 1.00 96.19 67 ALA A C 1
ATOM 546 O O . ALA A 1 67 ? 1.484 -3.820 2.265 1.00 96.19 67 ALA A O 1
ATOM 547 N N . MET A 1 68 ? 0.988 -4.023 4.448 1.00 94.69 68 MET A N 1
ATOM 548 C CA . MET A 1 68 ? 2.141 -3.246 4.904 1.00 94.69 68 MET A CA 1
ATOM 549 C C . MET A 1 68 ? 3.465 -4.001 4.716 1.00 94.69 68 MET A C 1
ATOM 551 O O . MET A 1 68 ? 4.456 -3.401 4.300 1.00 94.69 68 MET A O 1
ATOM 555 N N . GLU A 1 69 ? 3.475 -5.315 4.954 1.00 96.25 69 GLU A N 1
ATOM 556 C CA . GLU A 1 69 ? 4.616 -6.187 4.641 1.00 96.25 69 GLU A CA 1
ATOM 557 C C . GLU A 1 69 ? 4.929 -6.139 3.140 1.00 96.25 69 GLU A C 1
ATOM 559 O O . GLU A 1 69 ? 6.054 -5.815 2.760 1.00 96.25 69 GLU A O 1
ATOM 564 N N . SER A 1 70 ? 3.910 -6.305 2.289 1.00 96.88 70 SER A N 1
ATOM 565 C CA . SER A 1 70 ? 4.059 -6.228 0.830 1.00 96.88 70 SER A CA 1
ATOM 566 C C . SER A 1 70 ? 4.612 -4.877 0.373 1.00 96.88 70 SER A C 1
ATOM 568 O O . SER A 1 70 ? 5.477 -4.833 -0.501 1.00 96.88 70 SER A O 1
ATOM 570 N N . LEU A 1 71 ? 4.159 -3.764 0.966 1.00 95.25 71 LEU A N 1
ATOM 571 C CA . LEU A 1 71 ? 4.721 -2.439 0.687 1.00 95.25 71 LEU A CA 1
ATOM 572 C C . LEU A 1 71 ? 6.195 -2.345 1.078 1.00 95.25 71 LEU A C 1
ATOM 574 O O . LEU A 1 71 ? 7.005 -1.878 0.277 1.00 95.25 71 LEU A O 1
ATOM 578 N N . SER A 1 72 ? 6.549 -2.783 2.288 1.00 94.81 72 SER A N 1
ATOM 579 C CA . SER A 1 72 ? 7.935 -2.768 2.764 1.00 94.81 72 SER A CA 1
ATOM 580 C C . SER A 1 72 ? 8.854 -3.548 1.822 1.00 94.81 72 SER A C 1
ATOM 582 O O . SER A 1 72 ? 9.923 -3.063 1.446 1.00 94.81 72 SER A O 1
ATOM 584 N N . GLU A 1 73 ? 8.399 -4.714 1.370 1.00 97.25 73 GLU A N 1
ATOM 585 C CA . GLU A 1 73 ? 9.144 -5.552 0.441 1.00 97.25 73 GLU A CA 1
ATOM 586 C C . GLU A 1 73 ? 9.268 -4.924 -0.955 1.00 97.25 73 GLU A C 1
ATOM 588 O O . GLU A 1 73 ? 10.363 -4.923 -1.506 1.00 97.25 73 GLU A O 1
ATOM 593 N N . ILE A 1 74 ? 8.211 -4.305 -1.499 1.00 96.75 74 ILE A N 1
ATOM 594 C CA . ILE A 1 74 ? 8.277 -3.571 -2.781 1.00 96.75 74 ILE A CA 1
ATOM 595 C C . ILE A 1 74 ? 9.340 -2.461 -2.728 1.00 96.75 74 ILE A C 1
ATOM 597 O O . ILE A 1 74 ? 10.107 -2.277 -3.677 1.00 96.75 74 ILE A O 1
ATOM 601 N N . HIS A 1 75 ? 9.418 -1.715 -1.622 1.00 93.31 75 HIS A N 1
ATOM 602 C CA . HIS A 1 75 ? 10.446 -0.680 -1.440 1.00 93.31 75 HIS A CA 1
ATOM 603 C C . HIS A 1 75 ? 11.847 -1.277 -1.236 1.00 93.31 75 HIS A C 1
ATOM 605 O O . HIS A 1 75 ? 12.835 -0.700 -1.699 1.00 93.31 75 HIS A O 1
ATOM 611 N N . CYS A 1 76 ? 11.948 -2.454 -0.613 1.00 95.25 76 CYS A N 1
ATOM 612 C CA . CYS A 1 76 ? 13.196 -3.217 -0.546 1.00 95.25 76 CYS A CA 1
ATOM 613 C C . CYS A 1 76 ? 13.665 -3.652 -1.945 1.00 95.25 76 CYS A C 1
ATOM 615 O O . CYS A 1 76 ? 14.837 -3.481 -2.280 1.00 95.25 76 CYS A O 1
ATOM 617 N N . ASP A 1 77 ? 12.745 -4.113 -2.795 1.00 95.75 77 ASP A N 1
ATOM 618 C CA . ASP A 1 77 ? 13.024 -4.514 -4.176 1.00 95.75 77 ASP A CA 1
ATOM 619 C C . ASP A 1 77 ? 13.538 -3.322 -5.010 1.00 95.75 77 ASP A C 1
ATOM 621 O O . ASP A 1 77 ? 14.485 -3.468 -5.785 1.00 95.75 77 ASP A O 1
ATOM 625 N N . ILE A 1 78 ? 13.000 -2.111 -4.797 1.00 92.88 78 ILE A N 1
ATOM 626 C CA . ILE A 1 78 ? 13.539 -0.875 -5.400 1.00 92.88 78 ILE A CA 1
ATOM 627 C C . ILE A 1 78 ? 14.962 -0.589 -4.921 1.00 92.88 78 ILE A C 1
ATOM 629 O O . ILE A 1 78 ? 15.834 -0.286 -5.738 1.00 92.88 78 ILE A O 1
ATOM 633 N N . LYS A 1 79 ? 15.220 -0.692 -3.613 1.00 91.94 79 LYS A N 1
ATOM 634 C CA . LYS A 1 79 ? 16.563 -0.491 -3.052 1.00 91.94 79 LYS A CA 1
ATOM 635 C C . LYS A 1 79 ? 17.567 -1.471 -3.668 1.00 91.94 79 LYS A C 1
ATOM 637 O O . LYS A 1 79 ? 18.635 -1.042 -4.103 1.00 91.94 79 LYS A O 1
ATOM 642 N N . ASN A 1 80 ? 17.207 -2.751 -3.754 1.00 94.12 80 ASN A N 1
ATOM 643 C CA . ASN A 1 80 ? 18.041 -3.786 -4.365 1.00 94.12 80 ASN A CA 1
ATOM 644 C C . ASN A 1 80 ? 18.286 -3.491 -5.850 1.00 94.12 80 ASN A C 1
ATOM 646 O O . ASN A 1 80 ? 19.426 -3.537 -6.307 1.00 94.12 80 ASN A O 1
ATOM 650 N N . LEU A 1 81 ? 17.249 -3.073 -6.585 1.00 93.50 81 LEU A N 1
ATOM 651 C CA . LEU A 1 81 ? 17.374 -2.682 -7.987 1.00 93.50 81 LEU A CA 1
ATOM 652 C C . LEU A 1 81 ? 18.340 -1.502 -8.181 1.00 93.50 81 LEU A C 1
ATOM 654 O O . LEU A 1 81 ? 19.142 -1.530 -9.111 1.00 93.50 81 LEU A O 1
ATOM 658 N N . ILE A 1 82 ? 18.306 -0.480 -7.316 1.00 89.81 82 ILE A N 1
ATOM 659 C CA . ILE A 1 82 ? 19.257 0.649 -7.364 1.00 89.81 82 ILE A CA 1
ATOM 660 C C . ILE A 1 82 ? 20.700 0.143 -7.219 1.00 89.81 82 ILE A C 1
ATOM 662 O O . ILE A 1 82 ? 21.578 0.562 -7.978 1.00 89.81 82 ILE A O 1
ATOM 666 N N . THR A 1 83 ? 20.934 -0.788 -6.288 1.00 91.19 83 THR A N 1
ATOM 667 C CA . THR A 1 83 ? 22.245 -1.419 -6.086 1.00 91.19 83 THR A CA 1
ATOM 668 C C . THR A 1 83 ? 22.673 -2.250 -7.299 1.00 91.19 83 THR A C 1
ATOM 670 O O . THR A 1 83 ? 23.791 -2.097 -7.783 1.00 91.19 83 THR A O 1
ATOM 673 N N . GLU A 1 84 ? 21.791 -3.084 -7.852 1.00 93.06 84 GLU A N 1
ATOM 674 C CA . GLU A 1 84 ? 22.106 -3.965 -8.988 1.00 93.06 84 GLU A CA 1
ATOM 675 C C . GLU A 1 84 ? 22.297 -3.227 -10.315 1.00 93.06 84 GLU A C 1
ATOM 677 O O . GLU A 1 84 ? 23.047 -3.680 -11.195 1.00 93.06 84 GLU A O 1
ATOM 682 N N . LEU A 1 85 ? 21.618 -2.088 -10.468 1.00 90.56 85 LEU A N 1
ATOM 683 C CA . LEU A 1 85 ? 21.826 -1.172 -11.579 1.00 90.56 85 LEU A CA 1
ATOM 684 C C . LEU A 1 85 ? 23.164 -0.446 -11.478 1.00 90.56 85 LEU A C 1
ATOM 686 O O . LEU A 1 85 ? 23.582 0.108 -12.496 1.00 90.56 85 LEU A O 1
ATOM 690 N N . ASP A 1 86 ? 23.833 -0.457 -10.320 1.00 87.31 86 ASP A N 1
ATOM 691 C CA . ASP A 1 86 ? 25.037 0.335 -10.061 1.00 87.31 86 ASP A CA 1
ATOM 692 C C . ASP A 1 86 ? 24.796 1.788 -10.500 1.00 87.31 86 ASP A C 1
ATOM 694 O O . ASP A 1 86 ? 25.412 2.308 -11.435 1.00 87.31 86 ASP A O 1
ATOM 698 N N . LEU A 1 87 ? 23.713 2.354 -9.958 1.00 81.31 87 LEU A N 1
ATOM 699 C CA . LEU A 1 87 ? 23.252 3.711 -10.228 1.00 81.31 87 LEU A CA 1
ATOM 700 C C . LEU A 1 87 ? 23.080 4.427 -8.882 1.00 81.31 87 LEU A C 1
ATOM 702 O O . LEU A 1 87 ? 21.940 4.617 -8.435 1.00 81.31 87 LEU A O 1
ATOM 706 N N . PRO A 1 88 ? 24.190 4.764 -8.198 1.00 72.81 88 PRO A N 1
ATOM 707 C CA . PRO A 1 88 ? 24.131 5.422 -6.902 1.00 72.81 88 PRO A CA 1
ATOM 708 C C . PRO A 1 88 ? 23.348 6.730 -7.009 1.00 72.81 88 PRO A C 1
ATOM 710 O O . PRO A 1 88 ? 23.325 7.378 -8.054 1.00 72.81 88 PRO A O 1
ATOM 713 N N . VAL A 1 89 ? 22.703 7.128 -5.911 1.00 70.06 89 VAL A N 1
ATOM 714 C CA . VAL A 1 89 ? 21.872 8.346 -5.854 1.00 70.06 89 VAL A CA 1
ATOM 715 C C . VAL A 1 89 ? 22.666 9.597 -6.261 1.00 70.06 89 VAL A C 1
ATOM 717 O O . VAL A 1 89 ? 22.098 10.531 -6.810 1.00 70.06 89 VAL A O 1
ATOM 720 N N . THR A 1 90 ? 23.989 9.594 -6.082 1.00 67.75 90 THR A N 1
ATOM 721 C CA . THR A 1 90 ? 24.906 10.658 -6.529 1.00 67.75 90 THR A CA 1
ATOM 722 C C . THR A 1 90 ? 24.925 10.874 -8.040 1.00 67.75 90 THR A C 1
ATOM 724 O O . THR A 1 90 ? 25.247 11.967 -8.494 1.00 67.75 90 THR A O 1
ATOM 727 N N . ASP A 1 91 ? 24.581 9.848 -8.818 1.00 70.69 91 ASP A N 1
ATOM 728 C CA . ASP A 1 91 ? 24.557 9.908 -10.282 1.00 70.69 91 ASP A CA 1
ATOM 729 C C . ASP A 1 91 ? 23.202 10.398 -10.811 1.00 70.69 91 ASP A C 1
ATOM 731 O O . ASP A 1 91 ? 22.986 10.490 -12.027 1.00 70.69 91 ASP A O 1
ATOM 735 N N . TRP A 1 92 ? 22.257 10.664 -9.906 1.00 77.12 92 TRP A N 1
ATOM 736 C CA . TRP A 1 92 ? 20.935 11.153 -10.250 1.00 77.12 92 TRP A CA 1
ATOM 737 C C . TRP A 1 92 ? 21.012 12.665 -10.445 1.00 77.12 92 TRP A C 1
ATOM 739 O O . TRP A 1 92 ? 21.692 13.378 -9.715 1.00 77.12 92 TRP A O 1
ATOM 749 N N . ASP A 1 93 ? 20.307 13.161 -11.455 1.00 76.38 93 ASP A N 1
ATOM 750 C CA . ASP A 1 93 ? 20.139 14.600 -11.656 1.00 76.38 93 ASP A CA 1
ATOM 751 C C . ASP A 1 93 ? 19.416 15.208 -10.435 1.00 76.38 93 ASP A C 1
ATOM 753 O O . ASP A 1 93 ? 18.553 14.556 -9.847 1.00 76.38 93 ASP A O 1
ATOM 757 N N . GLU A 1 94 ? 19.763 16.433 -10.031 1.00 78.19 94 GLU A N 1
ATOM 758 C CA . GLU A 1 94 ? 19.220 17.077 -8.820 1.00 78.19 94 GLU A CA 1
ATOM 759 C C . GLU A 1 94 ? 17.686 17.024 -8.773 1.00 78.19 94 GLU A C 1
ATOM 761 O O . GLU A 1 94 ? 17.096 16.664 -7.754 1.00 78.19 94 GLU A O 1
ATOM 766 N N . LYS A 1 95 ? 17.025 17.212 -9.921 1.00 78.38 95 LYS A N 1
ATOM 767 C CA . LYS A 1 95 ? 15.562 17.151 -10.021 1.00 78.38 95 LYS A CA 1
ATOM 768 C C . LYS A 1 95 ? 14.995 15.766 -9.690 1.00 78.38 95 LYS A C 1
ATOM 770 O O . LYS A 1 95 ? 13.855 15.646 -9.245 1.00 78.38 95 LYS A O 1
ATOM 775 N N . TRP A 1 96 ? 15.752 14.705 -9.960 1.00 76.12 96 TRP A N 1
ATOM 776 C CA . TRP A 1 96 ? 15.372 13.329 -9.627 1.00 76.12 96 TRP A CA 1
ATOM 777 C C . TRP A 1 96 ? 15.446 13.074 -8.142 1.00 76.12 96 TRP A C 1
ATOM 779 O O . TRP A 1 96 ? 14.548 12.447 -7.578 1.00 76.12 96 TRP A O 1
ATOM 789 N N . MET A 1 97 ? 16.522 13.564 -7.540 1.00 79.81 97 MET A N 1
ATOM 790 C CA . MET A 1 97 ? 16.727 13.477 -6.110 1.00 79.81 97 MET A CA 1
ATOM 791 C C . MET A 1 97 ? 15.606 14.212 -5.377 1.00 79.81 97 MET A C 1
ATOM 793 O O . MET A 1 97 ? 14.975 13.618 -4.506 1.00 79.81 97 MET A O 1
ATOM 797 N N . ASP A 1 98 ? 15.270 15.424 -5.822 1.00 82.62 98 ASP A N 1
ATOM 798 C CA . ASP A 1 98 ? 14.172 16.214 -5.266 1.00 82.62 98 ASP A CA 1
ATOM 799 C C . ASP A 1 98 ? 12.839 15.467 -5.330 1.00 82.62 98 ASP A C 1
ATOM 801 O O . ASP A 1 98 ? 12.158 15.338 -4.318 1.00 82.62 98 ASP A O 1
ATOM 805 N N . VAL A 1 99 ? 12.473 14.914 -6.495 1.00 80.62 99 VAL A N 1
ATOM 806 C CA . VAL A 1 99 ? 11.206 14.176 -6.650 1.00 80.62 99 VAL A CA 1
ATOM 807 C C . VAL A 1 99 ? 11.176 12.912 -5.791 1.00 80.62 99 VAL A C 1
ATOM 809 O O . VAL A 1 99 ? 10.146 12.600 -5.193 1.00 80.62 99 VAL A O 1
ATOM 812 N N . TYR A 1 100 ? 12.280 12.171 -5.713 1.00 81.38 100 TYR A N 1
ATOM 813 C CA . TYR A 1 100 ? 12.358 10.977 -4.872 1.00 81.38 100 TYR A CA 1
ATOM 814 C C . TYR A 1 100 ? 12.221 11.312 -3.382 1.00 81.38 100 TYR A C 1
ATOM 816 O O . TYR A 1 100 ? 11.455 10.656 -2.668 1.00 81.38 100 TYR A O 1
ATOM 824 N N . LEU A 1 101 ? 12.939 12.336 -2.917 1.00 86.25 101 LEU A N 1
ATOM 825 C CA . LEU A 1 101 ? 12.892 12.787 -1.528 1.00 86.25 101 LEU A CA 1
ATOM 826 C C . LEU A 1 101 ? 11.511 13.341 -1.173 1.00 86.25 101 LEU A C 1
ATOM 828 O O . LEU A 1 101 ? 10.962 12.975 -0.141 1.00 86.25 101 LEU A O 1
ATOM 832 N N . ASP A 1 102 ? 10.910 14.132 -2.055 1.00 86.81 102 ASP A N 1
ATOM 833 C CA . ASP A 1 102 ? 9.558 14.670 -1.898 1.00 86.81 102 ASP A CA 1
ATOM 834 C C . ASP A 1 102 ? 8.496 13.557 -1.771 1.00 86.81 102 ASP A C 1
ATOM 836 O O . ASP A 1 102 ? 7.655 13.592 -0.869 1.00 86.81 102 ASP A O 1
ATOM 840 N N . ILE A 1 103 ? 8.569 12.508 -2.600 1.00 85.50 103 ILE A N 1
ATOM 841 C CA . ILE A 1 103 ? 7.704 11.321 -2.464 1.00 85.50 103 ILE A CA 1
ATOM 842 C C . ILE A 1 103 ? 7.960 10.602 -1.131 1.00 85.50 103 ILE A C 1
ATOM 844 O O . ILE A 1 103 ? 7.013 10.169 -0.473 1.00 85.50 103 ILE A O 1
ATOM 848 N N . SER A 1 104 ? 9.226 10.480 -0.725 1.00 87.25 104 SER A N 1
ATOM 849 C CA . SER A 1 104 ? 9.616 9.802 0.519 1.00 87.25 104 SER A CA 1
ATOM 850 C C . SER A 1 104 ? 9.117 10.543 1.763 1.00 87.25 104 SER A C 1
ATOM 852 O O . SER A 1 104 ? 8.635 9.909 2.700 1.00 87.25 104 SER A O 1
ATOM 854 N N . VAL A 1 105 ? 9.164 11.879 1.759 1.00 91.81 105 VAL A N 1
ATOM 855 C CA . VAL A 1 105 ? 8.616 12.722 2.834 1.00 91.81 105 VAL A CA 1
ATOM 856 C C . VAL A 1 105 ? 7.104 12.529 2.949 1.00 91.81 105 VAL A C 1
ATOM 858 O O . VAL A 1 105 ? 6.605 12.252 4.034 1.00 91.81 105 VAL A O 1
ATOM 861 N N . LYS A 1 106 ? 6.375 12.548 1.828 1.00 91.12 106 LYS A N 1
ATOM 862 C CA . LYS A 1 106 ? 4.918 12.308 1.817 1.00 91.12 106 LYS A CA 1
ATOM 863 C C . LYS A 1 106 ? 4.546 10.932 2.359 1.00 91.12 106 LYS A C 1
ATOM 865 O O . LYS A 1 106 ? 3.562 10.782 3.081 1.00 91.12 106 LYS A O 1
ATOM 870 N N . LEU A 1 107 ? 5.343 9.922 2.022 1.00 89.81 107 LEU A N 1
ATOM 871 C CA . LEU A 1 107 ? 5.197 8.576 2.565 1.00 89.81 107 LEU A CA 1
ATOM 872 C C . LEU A 1 107 ? 5.403 8.527 4.077 1.00 89.81 107 LEU A C 1
ATOM 874 O O . LEU A 1 107 ? 4.646 7.853 4.782 1.00 89.81 107 LEU A O 1
ATOM 878 N N . LEU A 1 108 ? 6.407 9.246 4.573 1.00 93.38 108 LEU A N 1
ATOM 879 C CA . LEU A 1 108 ? 6.669 9.365 5.999 1.00 93.38 108 LEU A CA 1
ATOM 880 C C . LEU A 1 108 ? 5.516 10.075 6.719 1.00 93.38 108 LEU A C 1
ATOM 882 O O . LEU A 1 108 ? 5.084 9.602 7.768 1.00 93.38 108 LEU A O 1
ATOM 886 N N . ASP A 1 109 ? 4.960 11.139 6.139 1.00 94.00 109 ASP A N 1
ATOM 887 C CA . ASP A 1 109 ? 3.809 11.852 6.705 1.00 94.00 109 ASP A CA 1
ATOM 888 C C . ASP A 1 109 ? 2.576 10.946 6.827 1.00 94.00 109 ASP A C 1
ATOM 890 O O . ASP A 1 109 ? 1.938 10.895 7.883 1.00 94.00 109 ASP A O 1
ATOM 894 N N . ILE A 1 110 ? 2.281 10.156 5.788 1.00 93.69 110 ILE A N 1
ATOM 895 C CA . ILE A 1 110 ? 1.208 9.150 5.828 1.00 93.69 110 ILE A CA 1
ATOM 896 C C . ILE A 1 110 ? 1.498 8.084 6.894 1.00 93.69 110 ILE A C 1
ATOM 898 O O . ILE A 1 110 ? 0.618 7.740 7.685 1.00 93.69 110 ILE A O 1
ATOM 902 N N . SER A 1 111 ? 2.735 7.589 6.965 1.00 92.75 111 SER A N 1
ATOM 903 C CA . SER A 1 111 ? 3.141 6.582 7.956 1.00 92.75 111 SER A CA 1
ATOM 904 C C . SER A 1 111 ? 3.005 7.108 9.389 1.00 92.75 111 SER A C 1
ATOM 906 O O . SER A 1 111 ? 2.536 6.393 10.278 1.00 92.75 111 SER A O 1
ATOM 908 N N . ASN A 1 112 ? 3.342 8.379 9.612 1.00 94.75 112 ASN A N 1
ATOM 909 C CA . ASN A 1 112 ? 3.160 9.066 10.888 1.00 94.75 112 ASN A CA 1
ATOM 910 C C . ASN A 1 112 ? 1.675 9.227 11.240 1.00 94.75 112 ASN A C 1
ATOM 912 O O . ASN A 1 112 ? 1.294 9.043 12.400 1.00 94.75 112 ASN A O 1
ATOM 916 N N . ALA A 1 113 ? 0.823 9.537 10.257 1.00 95.62 113 ALA A N 1
ATOM 917 C CA . ALA A 1 113 ? -0.622 9.607 10.452 1.00 95.62 113 ALA A CA 1
ATOM 918 C C . ALA A 1 113 ? -1.203 8.239 10.850 1.00 95.62 113 ALA A C 1
ATOM 920 O O . ALA A 1 113 ? -1.935 8.150 11.838 1.00 95.62 113 ALA A O 1
ATOM 921 N N . PHE A 1 114 ? -0.810 7.166 10.157 1.00 94.81 114 PHE A N 1
ATOM 922 C CA . PHE A 1 114 ? -1.244 5.799 10.470 1.00 94.81 114 PHE A CA 1
ATOM 923 C C . PHE A 1 114 ? -0.742 5.328 11.833 1.00 94.81 114 PHE A C 1
ATOM 925 O O . PHE A 1 114 ? -1.511 4.780 12.615 1.00 94.81 114 PHE A O 1
ATOM 932 N N . THR A 1 115 ? 0.518 5.601 12.167 1.00 94.75 115 THR A N 1
ATOM 933 C CA . THR A 1 115 ? 1.083 5.261 13.483 1.00 94.75 115 THR A CA 1
ATOM 934 C C . THR A 1 115 ? 0.357 6.000 14.606 1.00 94.75 115 THR A C 1
ATOM 936 O O . THR A 1 115 ? 0.049 5.418 15.649 1.00 94.75 115 THR A O 1
ATOM 939 N N . SER A 1 116 ? 0.027 7.277 14.385 1.00 95.50 116 SER A N 1
ATOM 940 C CA . SER A 1 116 ? -0.785 8.062 15.317 1.00 95.50 116 SER A CA 1
ATOM 941 C C . SER A 1 116 ? -2.170 7.450 15.514 1.00 95.50 116 SER A C 1
ATOM 943 O O . SER A 1 116 ? -2.678 7.448 16.633 1.00 95.50 116 SER A O 1
ATOM 945 N N . GLU A 1 117 ? -2.775 6.925 14.450 1.00 95.19 117 GLU A N 1
ATOM 946 C CA . GLU A 1 117 ? -4.087 6.290 14.526 1.00 95.19 117 GLU A CA 1
ATOM 947 C C . GLU A 1 117 ? -4.049 4.942 15.237 1.00 95.19 117 GLU A C 1
ATOM 949 O O . GLU A 1 117 ? -4.847 4.703 16.139 1.00 95.19 117 GLU A O 1
ATOM 954 N N . LEU A 1 118 ? -3.068 4.096 14.924 1.00 93.75 118 LEU A N 1
ATOM 955 C CA . LEU A 1 118 ? -2.849 2.842 15.644 1.00 93.75 118 LEU A CA 1
ATOM 956 C C . LEU A 1 118 ? -2.610 3.089 17.138 1.00 93.75 118 LEU A C 1
ATOM 958 O O . LEU A 1 118 ? -3.144 2.368 17.978 1.00 93.75 118 LEU A O 1
ATOM 962 N N . THR A 1 119 ? -1.871 4.148 17.482 1.00 94.81 119 THR A N 1
ATOM 963 C CA . THR A 1 119 ? -1.666 4.557 18.880 1.00 94.81 119 THR A CA 1
ATOM 964 C C . THR A 1 119 ? -2.987 4.952 19.543 1.00 94.81 119 THR A C 1
ATOM 966 O O . THR A 1 119 ? -3.267 4.503 20.655 1.00 94.81 119 THR A O 1
ATOM 969 N N . ARG A 1 120 ? -3.830 5.739 18.858 1.00 94.50 120 ARG A N 1
ATOM 970 C CA . ARG A 1 120 ? -5.163 6.134 19.346 1.00 94.50 120 ARG A CA 1
ATOM 971 C C . ARG A 1 120 ? -6.063 4.917 19.574 1.00 94.50 120 ARG A C 1
ATOM 973 O O . ARG A 1 120 ? -6.698 4.823 20.626 1.00 94.50 120 ARG A O 1
ATOM 980 N N . LEU A 1 121 ? -6.090 3.974 18.631 1.00 92.94 121 LEU A N 1
ATOM 981 C CA . LEU A 1 121 ? -6.854 2.727 18.745 1.00 92.94 121 LEU A CA 1
ATOM 982 C C . LEU A 1 121 ? -6.350 1.860 19.906 1.00 92.94 121 LEU A C 1
ATOM 984 O O . LEU A 1 121 ? -7.154 1.359 20.691 1.00 92.94 121 LEU A O 1
ATOM 988 N N . ASN A 1 122 ? -5.030 1.746 20.075 1.00 93.88 122 ASN A N 1
ATOM 989 C CA . ASN A 1 122 ? -4.428 0.997 21.178 1.00 93.88 122 ASN A CA 1
ATOM 990 C C . ASN A 1 122 ? -4.754 1.614 22.550 1.00 93.88 122 ASN A C 1
ATOM 992 O O . ASN A 1 122 ? -5.081 0.898 23.493 1.00 93.88 122 ASN A O 1
ATOM 996 N N . GLN A 1 123 ? -4.744 2.946 22.661 1.00 94.19 123 GLN A N 1
ATOM 997 C CA . GLN A 1 123 ? -5.214 3.641 23.867 1.00 94.19 123 GLN A CA 1
ATOM 998 C C . GLN A 1 123 ? -6.688 3.326 24.156 1.00 94.19 123 GLN A C 1
ATOM 1000 O O . GLN A 1 123 ? -7.037 3.023 25.295 1.00 94.19 123 GLN A O 1
ATOM 1005 N N . GLY A 1 124 ? -7.541 3.320 23.125 1.00 94.06 124 GLY A N 1
ATOM 1006 C CA . GLY A 1 124 ? -8.942 2.919 23.259 1.00 94.06 124 GLY A CA 1
ATOM 1007 C C . GLY A 1 124 ? -9.097 1.474 23.749 1.00 94.06 124 GLY A C 1
ATOM 1008 O O . GLY A 1 124 ? -9.912 1.208 24.630 1.00 94.06 124 GLY A O 1
ATOM 1009 N N . HIS A 1 125 ? -8.281 0.548 23.241 1.00 93.56 125 HIS A N 1
ATOM 1010 C CA . HIS A 1 125 ? -8.266 -0.840 23.706 1.00 93.56 125 HIS A CA 1
ATOM 1011 C C . HIS A 1 125 ? -7.896 -0.954 25.195 1.00 93.56 125 HIS A C 1
ATOM 1013 O O . HIS A 1 125 ? -8.583 -1.645 25.946 1.00 93.56 125 HIS A O 1
ATOM 1019 N N . LEU A 1 126 ? -6.874 -0.223 25.651 1.00 94.25 126 LEU A N 1
ATOM 1020 C CA . LEU A 1 126 ? -6.484 -0.183 27.067 1.00 94.25 126 LEU A CA 1
ATOM 1021 C C . LEU A 1 126 ? -7.599 0.379 27.965 1.00 94.25 126 LEU A C 1
ATOM 1023 O O . LEU A 1 126 ? -7.820 -0.125 29.068 1.00 94.25 126 LEU A O 1
ATOM 1027 N N . MET A 1 127 ? -8.342 1.388 27.496 1.00 93.19 127 MET A N 1
ATOM 1028 C CA . MET A 1 127 ? -9.506 1.908 28.224 1.00 93.19 127 MET A CA 1
ATOM 1029 C C . MET A 1 127 ? -10.607 0.849 28.362 1.00 93.19 127 MET A C 1
ATOM 1031 O O . MET A 1 127 ? -11.175 0.714 29.444 1.00 93.19 127 MET A O 1
ATOM 1035 N N . LEU A 1 128 ? -10.876 0.065 27.310 1.00 93.81 128 LEU A N 1
ATOM 1036 C CA . LEU A 1 128 ? -11.837 -1.044 27.374 1.00 93.81 128 LEU A CA 1
ATOM 1037 C C . LEU A 1 128 ? -11.402 -2.132 28.353 1.00 93.81 128 LEU A C 1
ATOM 1039 O O . LEU A 1 128 ? -12.228 -2.591 29.137 1.00 93.81 128 LEU A O 1
ATOM 1043 N N . GLN A 1 129 ? -10.121 -2.509 28.359 1.00 93.12 129 GLN A N 1
ATOM 1044 C CA . GLN A 1 129 ? -9.598 -3.459 29.347 1.00 93.12 129 GLN A CA 1
ATOM 1045 C C . GLN A 1 129 ? -9.807 -2.946 30.781 1.00 93.12 129 GLN A C 1
ATOM 1047 O O . GLN A 1 129 ? -10.230 -3.699 31.656 1.00 93.12 129 GLN A O 1
ATOM 1052 N N . CYS A 1 130 ? -9.596 -1.646 31.016 1.00 89.19 130 CYS A N 1
ATOM 1053 C CA . CYS A 1 130 ? -9.875 -1.024 32.312 1.00 89.19 130 CYS A CA 1
ATOM 1054 C C . CYS A 1 130 ? -11.367 -1.058 32.679 1.00 89.19 130 CYS A C 1
ATOM 1056 O O . CYS A 1 130 ? -11.701 -1.250 33.846 1.00 89.19 130 CYS A O 1
ATOM 1058 N N . VAL A 1 131 ? -12.265 -0.825 31.714 1.00 92.19 131 VAL A N 1
ATOM 1059 C CA . VAL A 1 131 ? -13.720 -0.919 31.924 1.00 92.19 131 VAL A CA 1
ATOM 1060 C C . VAL A 1 131 ? -14.101 -2.348 32.299 1.00 92.19 131 VAL A C 1
ATOM 1062 O O . VAL A 1 131 ? -14.788 -2.537 33.298 1.00 92.19 131 VAL A O 1
ATOM 1065 N N . LEU A 1 132 ? -13.612 -3.336 31.546 1.00 91.06 132 LEU A N 1
ATOM 1066 C CA . LEU A 1 132 ? -13.894 -4.751 31.775 1.00 91.06 132 LEU A CA 1
ATOM 1067 C C . LEU A 1 132 ? -13.455 -5.186 33.177 1.00 91.06 132 LEU A C 1
ATOM 1069 O O . LEU A 1 132 ? -14.272 -5.694 33.934 1.00 91.06 132 LEU A O 1
ATOM 1073 N N . HIS A 1 133 ? -12.224 -4.858 33.574 1.00 89.44 133 HIS A N 1
ATOM 1074 C CA . HIS A 1 133 ? -11.717 -5.163 34.915 1.00 89.44 133 HIS A CA 1
ATOM 1075 C C . HIS A 1 133 ? -12.572 -4.535 36.033 1.00 89.44 133 HIS A C 1
ATOM 1077 O O . HIS A 1 133 ? -12.712 -5.099 37.115 1.00 89.44 133 HIS A O 1
ATOM 1083 N N . LYS A 1 134 ? -13.138 -3.338 35.818 1.00 87.75 134 LYS A N 1
ATOM 1084 C CA . LYS A 1 134 ? -14.045 -2.714 36.801 1.00 87.75 134 LYS A CA 1
ATOM 1085 C C . LYS A 1 134 ? -15.408 -3.408 36.838 1.00 87.75 134 LYS A C 1
ATOM 1087 O O . LYS A 1 134 ? -15.978 -3.527 37.917 1.00 87.75 134 LYS A O 1
ATOM 1092 N N . LEU A 1 135 ? -15.919 -3.859 35.692 1.00 88.44 135 LEU A N 1
ATOM 1093 C CA . LEU A 1 135 ? -17.181 -4.603 35.604 1.00 88.44 135 LEU A CA 1
ATOM 1094 C C . LEU A 1 135 ? -17.087 -6.002 36.220 1.00 88.44 135 LEU A C 1
ATOM 1096 O O . LEU A 1 135 ? -18.070 -6.477 36.772 1.00 88.44 135 LEU A O 1
ATOM 1100 N N . GLU A 1 136 ? -15.918 -6.635 36.151 1.00 87.62 136 GLU A N 1
ATOM 1101 C CA . GLU A 1 136 ? -15.647 -7.936 36.778 1.00 87.62 136 GLU A CA 1
ATOM 1102 C C . GLU A 1 136 ? -15.551 -7.864 38.310 1.00 87.62 136 GLU A C 1
ATOM 1104 O O . GLU A 1 136 ? -15.497 -8.895 38.972 1.00 87.62 136 GLU A O 1
ATOM 1109 N N . SER A 1 137 ? -15.523 -6.662 38.894 1.00 82.38 137 SER A N 1
ATOM 1110 C CA . SER A 1 137 ? -15.526 -6.508 40.347 1.00 82.38 137 SER A CA 1
ATOM 1111 C C . SER A 1 137 ? -16.953 -6.469 40.904 1.00 82.38 137 SER A C 1
ATOM 1113 O O . SER A 1 137 ? -17.789 -5.708 40.424 1.00 82.38 137 SER A O 1
ATOM 1115 N N . ASP A 1 138 ? -17.216 -7.217 41.978 1.00 77.94 138 ASP A N 1
ATOM 1116 C CA . ASP A 1 138 ? -18.544 -7.340 42.615 1.00 77.94 138 ASP A CA 1
ATOM 1117 C C . ASP A 1 138 ? -18.984 -6.092 43.419 1.00 77.94 138 ASP A C 1
ATOM 1119 O O . ASP A 1 138 ? -19.808 -6.168 44.333 1.00 77.94 138 ASP A O 1
ATOM 1123 N N . SER A 1 139 ? -18.417 -4.918 43.123 1.00 83.62 139 SER A N 1
ATOM 1124 C CA . SER A 1 139 ? -18.653 -3.681 43.867 1.00 83.62 139 SER A CA 1
ATOM 1125 C C . SER A 1 139 ? -19.586 -2.721 43.097 1.00 83.62 139 SER A C 1
ATOM 1127 O O . SER A 1 139 ? -19.289 -2.328 41.964 1.00 83.62 139 SER A O 1
ATOM 1129 N N . PRO A 1 140 ? -20.701 -2.259 43.703 1.00 77.56 140 PRO A N 1
ATOM 1130 C CA . PRO A 1 140 ? -21.620 -1.304 43.067 1.00 77.56 140 PRO A CA 1
ATOM 1131 C C . PRO A 1 140 ? -20.967 0.037 42.682 1.00 77.56 140 PRO A C 1
ATOM 1133 O O . PRO A 1 140 ? -21.332 0.677 41.692 1.00 77.56 140 PRO A O 1
ATOM 1136 N N . GLU A 1 141 ? -19.967 0.471 43.450 1.00 83.38 141 GLU A N 1
ATOM 1137 C CA . GLU A 1 141 ? -19.196 1.694 43.194 1.00 83.38 141 GLU A CA 1
ATOM 1138 C C . GLU A 1 141 ? -18.356 1.569 41.915 1.00 83.38 141 GLU A C 1
ATOM 1140 O O . GLU A 1 141 ? -18.240 2.517 41.128 1.00 83.38 141 GLU A O 1
ATOM 1145 N N . GLN A 1 142 ? -17.805 0.378 41.670 1.00 84.88 142 GLN A N 1
ATOM 1146 C CA . GLN A 1 142 ? -17.021 0.086 40.475 1.00 84.88 142 GLN A CA 1
ATOM 1147 C C . GLN A 1 142 ? -17.893 0.030 39.223 1.00 84.88 142 GLN A C 1
ATOM 1149 O O . GLN A 1 142 ? -17.444 0.493 38.177 1.00 84.88 142 GLN A O 1
ATOM 1154 N N . PHE A 1 143 ? -19.155 -0.398 39.324 1.00 84.38 143 PHE A N 1
ATOM 1155 C CA . PHE A 1 143 ? -20.108 -0.335 38.209 1.00 84.38 143 PHE A CA 1
ATOM 1156 C C . PHE A 1 143 ? -20.361 1.108 37.735 1.00 84.38 143 PHE A C 1
ATOM 1158 O O . PHE A 1 143 ? -20.310 1.413 36.538 1.00 84.38 143 PHE A O 1
ATOM 1165 N N . THR A 1 144 ? -20.559 2.034 38.678 1.00 85.06 144 THR A N 1
ATOM 1166 C CA . THR A 1 144 ? -20.739 3.464 38.358 1.00 85.06 144 THR A CA 1
ATOM 1167 C C . THR A 1 144 ? -19.475 4.036 37.705 1.00 85.06 144 THR A C 1
ATOM 1169 O O . THR A 1 144 ? -19.537 4.779 36.723 1.00 85.06 144 THR A O 1
ATOM 1172 N N . ARG A 1 145 ? -18.298 3.632 38.199 1.00 86.44 145 ARG A N 1
ATOM 1173 C CA . ARG A 1 145 ? -16.997 4.024 37.639 1.00 86.44 145 ARG A CA 1
ATOM 1174 C C . ARG A 1 145 ? -16.702 3.384 36.279 1.00 86.44 145 ARG A C 1
ATOM 1176 O O . ARG A 1 145 ? -15.988 3.979 35.469 1.00 86.44 145 ARG A O 1
ATOM 1183 N N . ALA A 1 146 ? -17.204 2.179 36.029 1.00 89.31 146 ALA A N 1
ATOM 1184 C CA . ALA A 1 146 ? -17.104 1.495 34.747 1.00 89.31 146 ALA A CA 1
ATOM 1185 C C . ALA A 1 146 ? -17.943 2.216 33.690 1.00 89.31 146 ALA A C 1
ATOM 1187 O O . ALA A 1 146 ? -17.434 2.479 32.605 1.00 89.31 146 ALA A O 1
ATOM 1188 N N . SER A 1 147 ? -19.162 2.631 34.045 1.00 87.44 147 SER A N 1
ATOM 1189 C CA . SER A 1 147 ? -20.053 3.395 33.160 1.00 87.44 147 SER A CA 1
ATOM 1190 C C . SER A 1 147 ? -19.412 4.711 32.699 1.00 87.44 147 SER A C 1
ATOM 1192 O O . SER A 1 147 ? -19.313 4.960 31.501 1.00 87.44 147 SER A O 1
ATOM 1194 N N . SER A 1 148 ? -18.843 5.504 33.617 1.00 88.94 148 SER A N 1
ATOM 1195 C CA . SER A 1 148 ? -18.145 6.750 33.244 1.00 88.94 148 SER A CA 1
ATOM 1196 C C . SER A 1 148 ? -16.862 6.519 32.433 1.00 88.94 148 SER A C 1
ATOM 1198 O O . SER A 1 148 ? -16.507 7.315 31.557 1.00 88.94 148 SER A O 1
ATOM 1200 N N . SER A 1 149 ? -16.161 5.410 32.689 1.00 90.50 149 SER A N 1
ATOM 1201 C CA . SER A 1 149 ? -14.986 5.011 31.901 1.00 90.50 149 SER A CA 1
ATOM 1202 C C . SER A 1 149 ? -15.381 4.571 30.486 1.00 90.50 149 SER A C 1
ATOM 1204 O O . SER A 1 149 ? -14.661 4.868 29.533 1.00 90.50 149 SER A O 1
ATOM 1206 N N . LEU A 1 150 ? -16.535 3.912 30.338 1.00 93.44 150 LEU A N 1
ATOM 1207 C CA . LEU A 1 150 ? -17.099 3.515 29.051 1.00 93.44 150 LEU A CA 1
ATOM 1208 C C . LEU A 1 150 ? -17.539 4.736 28.234 1.00 93.44 150 LEU A C 1
ATOM 1210 O O . LEU A 1 150 ? -17.243 4.800 27.042 1.00 93.44 150 LEU A O 1
ATOM 1214 N N . ASP A 1 151 ? -18.156 5.735 28.870 1.00 92.75 151 ASP A N 1
ATOM 1215 C CA . ASP A 1 151 ? -18.479 7.013 28.220 1.00 92.75 151 ASP A CA 1
ATOM 1216 C C . ASP A 1 151 ? -17.217 7.728 27.725 1.00 92.75 151 ASP A C 1
ATOM 1218 O O . ASP A 1 151 ? -17.167 8.203 26.589 1.00 92.75 151 ASP A O 1
ATOM 1222 N N . SER A 1 152 ? -16.162 7.740 28.546 1.00 92.25 152 SER A N 1
ATOM 1223 C CA . SER A 1 152 ? -14.861 8.307 28.167 1.00 92.25 152 SER A CA 1
ATOM 1224 C C . SER A 1 152 ? -14.250 7.565 26.973 1.00 92.25 152 SER A C 1
ATOM 1226 O O . SER A 1 152 ? -13.744 8.192 26.043 1.00 92.25 152 SER A O 1
ATOM 1228 N N . TRP A 1 153 ? -14.329 6.229 26.957 1.00 94.75 153 TRP A N 1
ATOM 1229 C CA . TRP A 1 153 ? -13.894 5.423 25.813 1.00 94.75 153 TRP A CA 1
ATOM 1230 C C . TRP A 1 153 ? -14.713 5.730 24.553 1.00 94.75 153 TRP A C 1
ATOM 1232 O O . TRP A 1 153 ? -14.140 5.920 23.479 1.00 94.75 153 TRP A O 1
ATOM 1242 N N . LYS A 1 154 ? -16.041 5.840 24.680 1.00 93.69 154 LYS A N 1
ATOM 1243 C CA . LYS A 1 154 ? -16.936 6.181 23.569 1.00 93.69 154 LYS A CA 1
ATOM 1244 C C . LYS A 1 154 ? -16.581 7.543 22.973 1.00 93.69 154 LYS A C 1
ATOM 1246 O O . LYS A 1 154 ? -16.524 7.675 21.750 1.00 93.69 154 LYS A O 1
ATOM 1251 N N . GLN A 1 155 ? -16.301 8.541 23.811 1.00 92.81 155 GLN A N 1
ATOM 1252 C CA . GLN A 1 155 ? -15.835 9.856 23.361 1.00 92.81 155 GLN A CA 1
ATOM 1253 C C . GLN A 1 155 ? -14.475 9.765 22.653 1.00 92.81 155 GLN A C 1
ATOM 1255 O O . GLN A 1 155 ? -14.321 10.313 21.560 1.00 92.81 155 GLN A O 1
ATOM 1260 N N . HIS A 1 156 ? -13.520 9.022 23.223 1.00 92.50 156 HIS A N 1
ATOM 1261 C CA . HIS A 1 156 ? -12.190 8.815 22.638 1.00 92.50 156 HIS A CA 1
ATOM 1262 C C . HIS A 1 156 ? -12.262 8.169 21.251 1.00 92.50 156 HIS A C 1
ATOM 1264 O O . HIS A 1 156 ? -11.662 8.681 20.304 1.00 92.50 156 HIS A O 1
ATOM 1270 N N . ILE A 1 157 ? -13.032 7.084 21.097 1.00 90.31 157 ILE A N 1
ATOM 1271 C CA . ILE A 1 157 ? -13.120 6.366 19.820 1.00 90.31 157 ILE A CA 1
ATOM 1272 C C . ILE A 1 157 ? -13.889 7.163 18.759 1.00 90.31 157 ILE A C 1
ATOM 1274 O O . ILE A 1 157 ? -13.496 7.133 17.593 1.00 90.31 157 ILE A O 1
ATOM 1278 N N . SER A 1 158 ? -14.909 7.930 19.173 1.00 88.50 158 SER A N 1
ATOM 1279 C CA . SER A 1 158 ? -15.710 8.789 18.286 1.00 88.50 158 SER A CA 1
ATOM 1280 C C . SER A 1 158 ? -14.952 10.033 17.817 1.00 88.50 158 SER A C 1
ATOM 1282 O O . SER A 1 158 ? -15.274 10.595 16.770 1.00 88.50 158 SER A O 1
ATOM 1284 N N . SER A 1 159 ? -13.951 10.485 18.581 1.00 88.88 159 SER A N 1
ATOM 1285 C CA . SER A 1 159 ? -13.092 11.589 18.160 1.00 88.88 159 SER A CA 1
ATOM 1286 C C . SER A 1 159 ? -12.238 11.167 16.961 1.00 88.88 159 SER A C 1
ATOM 1288 O O . SER A 1 159 ? -11.517 10.168 17.005 1.00 88.88 159 SER A O 1
ATOM 1290 N N . LYS A 1 160 ? -12.338 11.913 15.858 1.00 87.62 160 LYS A N 1
ATOM 1291 C CA . LYS A 1 1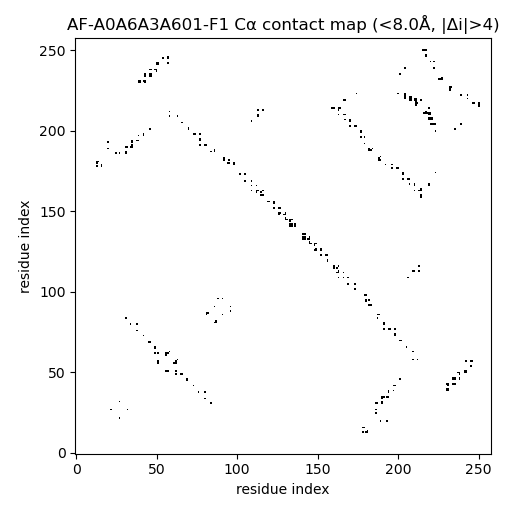60 ? -11.531 11.654 14.663 1.00 87.62 160 LYS A CA 1
ATOM 1292 C C . LYS A 1 160 ? -10.089 12.078 14.893 1.00 87.62 160 LYS A C 1
ATOM 1294 O O . LYS A 1 160 ? -9.819 13.072 15.564 1.00 87.62 160 LYS A O 1
ATOM 1299 N N . ASN A 1 161 ? -9.161 11.354 14.279 1.00 90.38 161 ASN A N 1
ATOM 1300 C CA . ASN A 1 161 ? -7.766 11.751 14.252 1.00 90.38 161 ASN A CA 1
ATOM 1301 C C . ASN A 1 161 ? -7.522 12.750 13.111 1.00 90.38 161 ASN A C 1
ATOM 1303 O O . ASN A 1 161 ? -7.585 12.359 11.941 1.00 90.38 161 ASN A O 1
ATOM 1307 N N . PRO A 1 162 ? -7.181 14.015 13.416 1.00 89.44 162 PRO A N 1
ATOM 1308 C CA . PRO A 1 162 ? -7.009 15.045 12.394 1.00 89.44 162 PRO A CA 1
ATOM 1309 C C . PRO A 1 162 ? -5.875 14.718 11.414 1.00 89.44 162 PRO A C 1
ATOM 1311 O O . PRO A 1 162 ? -5.908 15.150 10.266 1.00 89.44 162 PRO A O 1
ATOM 1314 N N . ARG A 1 163 ? -4.884 13.905 11.811 1.00 91.50 163 ARG A N 1
ATOM 1315 C CA . ARG A 1 163 ? -3.793 13.500 10.910 1.00 91.50 163 ARG A CA 1
ATOM 1316 C C . ARG A 1 163 ? -4.282 12.590 9.784 1.00 91.50 163 ARG A C 1
ATOM 1318 O O . ARG A 1 163 ? -3.775 12.683 8.672 1.00 91.50 163 ARG A O 1
ATOM 1325 N N . ILE A 1 164 ? -5.294 11.760 10.038 1.00 93.00 164 ILE A N 1
ATOM 1326 C CA . ILE A 1 164 ? -5.908 10.926 8.994 1.00 93.00 164 ILE A CA 1
ATOM 1327 C C . ILE A 1 164 ? -6.674 11.793 7.989 1.00 93.00 164 ILE A C 1
ATOM 1329 O O . ILE A 1 164 ? -6.661 11.515 6.791 1.00 93.00 164 ILE A O 1
ATOM 1333 N N . GLU A 1 165 ? -7.280 12.890 8.443 1.00 85.81 165 GLU A N 1
ATOM 1334 C CA . GLU A 1 165 ? -7.962 13.840 7.557 1.00 85.81 165 GLU A CA 1
ATOM 1335 C C . GLU A 1 165 ? -6.975 14.552 6.616 1.00 85.81 165 GLU A C 1
ATOM 1337 O O . GLU A 1 165 ? -7.301 14.818 5.458 1.00 85.81 165 GLU A O 1
ATOM 1342 N N . THR A 1 166 ? -5.730 14.766 7.059 1.00 88.56 166 THR A N 1
ATOM 1343 C CA . THR A 1 166 ? -4.662 15.335 6.217 1.00 88.56 166 THR A CA 1
ATOM 1344 C C . THR A 1 166 ? -4.082 14.365 5.184 1.00 88.56 166 THR A C 1
ATOM 1346 O O . THR A 1 166 ? -3.334 14.796 4.308 1.00 88.56 166 THR A O 1
ATOM 1349 N N . CYS A 1 167 ? -4.440 13.075 5.213 1.00 92.19 167 CYS A N 1
ATOM 1350 C CA . CYS A 1 167 ? -3.933 12.113 4.231 1.00 92.19 167 CYS A CA 1
ATOM 1351 C C . CYS A 1 167 ? -4.445 12.391 2.812 1.00 92.19 167 CYS A C 1
ATOM 1353 O O . CYS A 1 167 ? -3.716 12.131 1.857 1.00 92.19 167 CYS A O 1
ATOM 1355 N N . ARG A 1 168 ? -5.667 12.922 2.641 1.00 92.25 168 ARG A N 1
ATOM 1356 C CA . ARG A 1 168 ? -6.261 13.104 1.304 1.00 92.25 168 ARG A CA 1
ATOM 1357 C C . ARG A 1 168 ? -5.454 14.058 0.413 1.00 92.25 168 ARG A C 1
ATOM 1359 O O . ARG A 1 168 ? -5.075 13.623 -0.672 1.00 92.25 168 ARG A O 1
ATOM 1366 N N . PRO A 1 169 ? -5.104 15.284 0.849 1.00 93.25 169 PRO A N 1
ATOM 1367 C CA . PRO A 1 169 ? -4.242 16.161 0.056 1.00 93.25 169 PRO A CA 1
ATOM 1368 C C . PRO A 1 169 ? -2.879 15.543 -0.285 1.00 93.25 169 PRO A C 1
ATOM 1370 O O . PRO A 1 169 ? -2.366 15.751 -1.383 1.00 93.25 169 PRO A O 1
ATOM 1373 N N . ILE A 1 170 ? -2.295 14.762 0.633 1.00 93.31 170 ILE A N 1
ATOM 1374 C CA . ILE A 1 170 ? -1.006 14.090 0.406 1.00 93.31 170 ILE A CA 1
ATOM 1375 C C . ILE A 1 170 ? -1.153 13.015 -0.681 1.00 93.31 170 ILE A C 1
ATOM 1377 O O . ILE A 1 170 ? -0.325 12.931 -1.587 1.00 93.31 170 ILE A O 1
ATOM 1381 N N . LEU A 1 171 ? -2.227 12.224 -0.620 1.00 93.69 171 LEU A N 1
ATOM 1382 C CA . LEU A 1 171 ? -2.564 11.210 -1.618 1.00 93.69 171 LEU A CA 1
ATOM 1383 C C . LEU A 1 171 ? -2.829 11.826 -2.995 1.00 93.69 171 LEU A C 1
ATOM 1385 O O . LEU A 1 171 ? -2.271 11.349 -3.981 1.00 93.69 171 LEU A O 1
ATOM 1389 N N . ASP A 1 172 ? -3.617 12.899 -3.070 1.00 92.38 172 ASP A N 1
ATOM 1390 C CA . ASP A 1 172 ? -3.885 13.604 -4.330 1.00 92.38 172 ASP A CA 1
ATOM 1391 C C . ASP A 1 172 ? -2.579 14.132 -4.946 1.00 92.38 172 ASP A C 1
ATOM 1393 O O . ASP A 1 172 ? -2.320 13.945 -6.134 1.00 92.38 172 ASP A O 1
ATOM 1397 N N . ASN A 1 173 ? -1.678 14.670 -4.121 1.00 90.50 173 ASN A N 1
ATOM 1398 C CA . ASN A 1 173 ? -0.367 15.108 -4.583 1.00 90.50 173 ASN A CA 1
ATOM 1399 C C . ASN A 1 173 ? 0.524 13.939 -5.069 1.00 90.50 173 ASN A C 1
ATOM 1401 O O . ASN A 1 173 ? 1.237 14.052 -6.075 1.00 90.50 173 ASN A O 1
ATOM 1405 N N . LEU A 1 174 ? 0.477 12.784 -4.396 1.00 90.44 174 LEU A N 1
ATOM 1406 C CA . LEU A 1 174 ? 1.158 11.570 -4.860 1.00 90.44 174 LEU A CA 1
ATOM 1407 C C . LEU A 1 174 ? 0.629 11.118 -6.228 1.00 90.44 174 LEU A C 1
ATOM 1409 O O . LEU A 1 174 ? 1.436 10.742 -7.083 1.00 90.44 174 LEU A O 1
ATOM 1413 N N . VAL A 1 175 ? -0.686 11.214 -6.456 1.00 90.50 175 VAL A N 1
ATOM 1414 C CA . VAL A 1 175 ? -1.327 10.930 -7.750 1.00 90.50 175 VAL A CA 1
ATOM 1415 C C . VAL A 1 175 ? -0.862 11.910 -8.825 1.00 90.50 175 VAL A C 1
ATOM 1417 O O . VAL A 1 175 ? -0.427 11.480 -9.893 1.00 90.50 175 VAL A O 1
ATOM 1420 N N . GLU A 1 176 ? -0.882 13.214 -8.549 1.00 87.19 176 GLU A N 1
ATOM 1421 C CA . GLU A 1 176 ? -0.418 14.248 -9.488 1.00 87.19 176 GLU A CA 1
ATOM 1422 C C . GLU A 1 176 ? 1.043 14.029 -9.903 1.00 87.19 176 GLU A C 1
ATOM 1424 O O . GLU A 1 176 ? 1.411 14.157 -11.075 1.00 87.19 176 GLU A O 1
ATOM 1429 N N . SER A 1 177 ? 1.875 13.616 -8.947 1.00 82.94 177 SER A N 1
ATOM 1430 C CA . SER A 1 177 ? 3.293 13.341 -9.168 1.00 82.94 177 SER A CA 1
ATOM 1431 C C . SER A 1 177 ? 3.574 11.940 -9.736 1.00 82.94 177 SER A C 1
ATOM 1433 O O . SER A 1 177 ? 4.745 11.576 -9.880 1.00 82.94 177 SER A O 1
ATOM 1435 N N . LEU A 1 178 ? 2.562 11.113 -10.055 1.00 78.25 178 LEU A N 1
ATOM 1436 C CA . LEU A 1 178 ? 2.769 9.807 -10.717 1.00 78.25 178 LEU A CA 1
ATOM 1437 C C . LEU A 1 178 ? 3.510 9.954 -12.055 1.00 78.25 178 LEU A C 1
ATOM 1439 O O . LEU A 1 178 ? 4.233 9.046 -12.466 1.00 78.25 178 LEU A O 1
ATOM 1443 N N . ASN A 1 179 ? 3.377 11.113 -12.704 1.00 70.69 179 ASN A N 1
ATOM 1444 C CA . ASN A 1 179 ? 4.183 11.483 -13.859 1.00 70.69 179 ASN A CA 1
ATOM 1445 C C . ASN A 1 179 ? 5.600 11.858 -13.408 1.00 70.69 179 ASN A C 1
ATOM 1447 O O . ASN A 1 179 ? 5.891 13.009 -13.085 1.00 70.69 179 ASN A O 1
ATOM 1451 N N . LEU A 1 180 ? 6.492 10.870 -13.387 1.00 64.75 180 LEU A N 1
ATOM 1452 C CA . LEU A 1 180 ? 7.894 11.081 -13.042 1.00 64.75 180 LEU A CA 1
ATOM 1453 C C . LEU A 1 180 ? 8.583 12.010 -14.074 1.00 64.75 180 LEU A C 1
ATOM 1455 O O . LEU A 1 180 ? 8.218 11.991 -15.257 1.00 64.75 180 LEU A O 1
ATOM 1459 N N . PRO A 1 181 ? 9.561 12.841 -13.651 1.00 64.75 181 PRO A N 1
ATOM 1460 C CA . PRO A 1 181 ? 10.237 13.794 -14.530 1.00 64.75 181 PRO A CA 1
ATOM 1461 C C . PRO A 1 181 ? 10.946 13.107 -15.711 1.00 64.75 181 PRO A C 1
ATOM 1463 O O . PRO A 1 181 ? 11.011 11.883 -15.823 1.00 64.75 181 PRO A O 1
ATOM 1466 N N . LYS A 1 182 ? 11.495 13.896 -16.641 1.00 59.16 182 LYS A N 1
ATOM 1467 C CA . LYS A 1 182 ? 12.336 13.350 -17.715 1.00 59.16 182 LYS A CA 1
ATOM 1468 C C . LYS A 1 182 ? 13.734 13.048 -17.168 1.00 59.16 182 LYS A C 1
ATOM 1470 O O . LYS A 1 182 ? 14.370 13.945 -16.625 1.00 59.16 182 LYS A O 1
ATOM 1475 N N . VAL A 1 183 ? 14.212 11.808 -17.302 1.00 60.78 183 VAL A 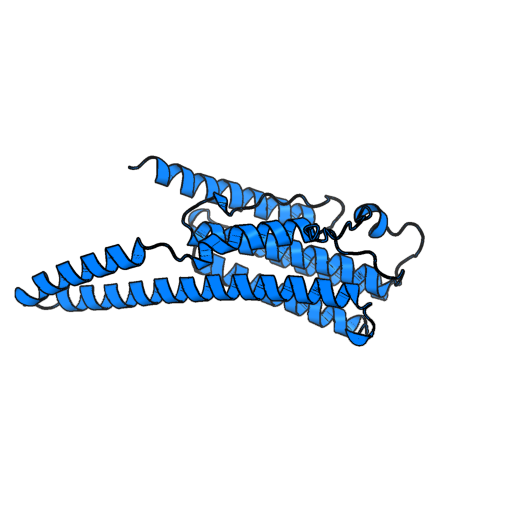N 1
ATOM 1476 C CA . VAL A 1 183 ? 15.616 11.461 -17.007 1.00 60.78 183 VAL A CA 1
ATOM 1477 C C . VAL A 1 183 ? 16.467 11.833 -18.218 1.00 60.78 183 VAL A C 1
ATOM 1479 O O . VAL A 1 183 ? 16.007 11.735 -19.361 1.00 60.78 183 VAL A O 1
ATOM 1482 N N . LYS A 1 184 ? 17.744 12.150 -17.984 1.00 57.72 184 LYS A N 1
ATOM 1483 C CA . LYS A 1 184 ? 18.803 11.966 -18.986 1.00 57.72 184 LYS A CA 1
ATOM 1484 C C . LYS A 1 184 ? 18.650 10.566 -19.609 1.00 57.72 184 LYS A C 1
ATOM 1486 O O . LYS A 1 184 ? 18.359 9.613 -18.894 1.00 57.72 184 LYS A O 1
ATOM 1491 N N . ASN A 1 185 ? 18.795 10.432 -20.929 1.00 64.81 185 ASN A N 1
ATOM 1492 C CA . ASN A 1 185 ? 18.518 9.205 -21.701 1.00 64.81 185 ASN A CA 1
ATOM 1493 C C . ASN A 1 185 ? 19.457 8.012 -21.361 1.00 64.81 185 ASN A C 1
ATOM 1495 O O . ASN A 1 185 ? 20.166 7.509 -22.226 1.00 64.81 185 ASN A O 1
ATOM 1499 N N . SER A 1 186 ? 19.463 7.534 -20.116 1.00 80.19 186 SER A N 1
ATOM 1500 C CA . SER A 1 186 ? 20.202 6.358 -19.652 1.00 80.19 186 SER A CA 1
ATOM 1501 C C . SER A 1 186 ? 19.291 5.134 -19.632 1.00 80.19 186 SER A C 1
ATOM 1503 O O . SER A 1 186 ? 18.180 5.178 -19.103 1.00 80.19 186 SER A O 1
ATOM 1505 N N . SER A 1 187 ? 19.774 4.013 -20.168 1.00 84.81 187 SER A N 1
ATOM 1506 C CA . SER A 1 187 ? 19.064 2.730 -20.124 1.00 84.81 187 SER A CA 1
ATOM 1507 C C . SER A 1 187 ? 18.815 2.250 -18.687 1.00 84.81 187 SER A C 1
ATOM 1509 O O . SER A 1 187 ? 17.741 1.722 -18.416 1.00 84.81 187 SER A O 1
ATOM 1511 N N . LYS A 1 188 ? 19.760 2.486 -17.759 1.00 87.56 188 LYS A N 1
ATOM 1512 C CA . LYS A 1 188 ? 19.601 2.175 -16.324 1.00 87.56 188 LYS A CA 1
ATOM 1513 C C . LYS A 1 188 ? 18.496 3.030 -15.697 1.00 87.56 188 LYS A C 1
ATOM 1515 O O . LYS A 1 188 ? 17.592 2.504 -15.057 1.00 87.56 188 LYS A O 1
ATOM 1520 N N . GLY A 1 189 ? 18.527 4.339 -15.966 1.00 83.31 189 GLY A N 1
ATOM 1521 C CA . GLY A 1 189 ? 17.520 5.283 -15.477 1.00 83.31 189 GLY A CA 1
ATOM 1522 C C . GLY A 1 189 ? 16.109 4.934 -15.954 1.00 83.31 189 GLY A C 1
ATOM 1523 O O . GLY A 1 189 ? 15.173 4.988 -15.167 1.00 83.31 189 GLY A O 1
ATOM 1524 N N . LYS A 1 190 ? 15.954 4.490 -17.212 1.00 83.81 190 LYS A N 1
ATOM 1525 C CA . LYS A 1 190 ? 14.666 4.014 -17.752 1.00 83.81 190 LYS A CA 1
ATOM 1526 C C . LYS A 1 190 ? 14.127 2.776 -17.024 1.00 83.81 190 LYS A C 1
ATOM 1528 O O . LYS A 1 190 ? 12.918 2.689 -16.825 1.00 83.81 190 LYS A O 1
ATOM 1533 N N . VAL A 1 191 ? 14.997 1.836 -16.641 1.00 89.00 191 VAL A N 1
ATOM 1534 C CA . VAL A 1 191 ? 14.607 0.645 -15.862 1.00 89.00 191 VAL A CA 1
ATOM 1535 C C . VAL A 1 191 ? 14.132 1.049 -14.472 1.00 89.00 191 VAL A C 1
ATOM 1537 O O . VAL A 1 191 ? 13.002 0.730 -14.105 1.00 89.00 191 VAL A O 1
ATOM 1540 N N . LEU A 1 192 ? 14.951 1.813 -13.741 1.00 88.12 192 LEU A N 1
ATOM 1541 C CA . LEU A 1 192 ? 14.609 2.276 -12.396 1.00 88.12 192 LEU A CA 1
ATOM 1542 C C . LEU A 1 192 ? 13.290 3.055 -12.390 1.00 88.12 192 LEU A C 1
ATOM 1544 O O . LEU A 1 192 ? 12.427 2.833 -11.551 1.00 88.12 192 LEU A O 1
ATOM 1548 N N . MET A 1 193 ? 13.100 3.913 -13.384 1.00 85.81 193 MET A N 1
ATOM 1549 C CA . MET A 1 193 ? 11.899 4.719 -13.556 1.00 85.81 193 MET A CA 1
ATOM 1550 C C . MET A 1 193 ? 10.607 3.937 -13.680 1.00 85.81 193 MET A C 1
ATOM 1552 O O . MET A 1 193 ? 9.558 4.327 -13.161 1.00 85.81 193 MET A O 1
ATOM 1556 N N . ARG A 1 194 ? 10.678 2.847 -14.431 1.00 89.31 194 ARG A N 1
ATOM 1557 C CA . ARG A 1 194 ? 9.536 1.976 -14.638 1.00 89.31 194 ARG A CA 1
ATOM 1558 C C . ARG A 1 194 ? 9.225 1.184 -13.372 1.00 89.31 194 ARG A C 1
ATOM 1560 O O . ARG A 1 194 ? 8.058 1.076 -13.007 1.00 89.31 194 ARG A O 1
ATOM 1567 N N . ALA A 1 195 ? 10.258 0.723 -12.670 1.00 92.56 195 ALA A N 1
ATOM 1568 C CA . ALA A 1 195 ? 10.104 0.054 -11.384 1.00 92.56 195 ALA A CA 1
ATOM 1569 C C . ALA A 1 195 ? 9.512 0.992 -10.314 1.00 92.56 195 ALA A C 1
ATOM 1571 O O . ALA A 1 195 ? 8.504 0.667 -9.687 1.00 92.56 195 ALA A O 1
ATOM 1572 N N . MET A 1 196 ? 10.067 2.200 -10.173 1.00 89.56 196 MET A N 1
ATOM 1573 C CA . MET A 1 196 ? 9.586 3.218 -9.234 1.00 89.56 196 MET A CA 1
ATOM 1574 C C . MET A 1 196 ? 8.135 3.618 -9.491 1.00 89.56 196 MET A C 1
ATOM 1576 O O . MET A 1 196 ? 7.394 3.845 -8.539 1.00 89.56 196 MET A O 1
ATOM 1580 N N . TYR A 1 197 ? 7.708 3.689 -10.755 1.00 91.00 197 TYR A N 1
ATOM 1581 C CA . TYR A 1 197 ? 6.303 3.934 -11.076 1.00 91.00 197 TYR A CA 1
ATOM 1582 C C . TYR A 1 197 ? 5.393 2.834 -10.513 1.00 91.00 197 TYR A C 1
ATOM 1584 O O . TYR A 1 197 ? 4.403 3.152 -9.860 1.00 91.00 197 TYR A O 1
ATOM 1592 N N . GLY A 1 198 ? 5.754 1.557 -10.686 1.00 94.19 198 GLY A N 1
ATOM 1593 C CA . GLY A 1 198 ? 5.005 0.439 -10.100 1.00 94.19 198 GLY A CA 1
ATOM 1594 C C . GLY A 1 198 ? 4.950 0.498 -8.573 1.00 94.19 198 GLY A C 1
ATOM 1595 O O . GLY A 1 198 ? 3.865 0.435 -7.992 1.00 94.19 198 GLY A O 1
ATOM 1596 N N . ALA A 1 199 ? 6.096 0.728 -7.925 1.00 93.94 199 ALA A N 1
ATOM 1597 C CA . ALA A 1 199 ? 6.166 0.885 -6.473 1.00 93.94 199 ALA A CA 1
ATOM 1598 C C . ALA A 1 199 ? 5.300 2.051 -5.973 1.00 93.94 199 ALA A C 1
ATOM 1600 O O . ALA A 1 199 ? 4.566 1.917 -4.991 1.00 93.94 199 ALA A O 1
ATOM 1601 N N . LYS A 1 200 ? 5.335 3.185 -6.677 1.00 92.06 200 LYS A N 1
ATOM 1602 C CA . LYS A 1 200 ? 4.550 4.372 -6.340 1.00 92.06 200 LYS A CA 1
ATOM 1603 C C . LYS A 1 200 ? 3.050 4.143 -6.500 1.00 92.06 200 LYS A C 1
ATOM 1605 O O . LYS A 1 200 ? 2.294 4.577 -5.633 1.00 92.06 200 LYS A O 1
ATOM 1610 N N . VAL A 1 201 ? 2.615 3.466 -7.563 1.00 95.12 201 VAL A N 1
ATOM 1611 C CA . VAL A 1 201 ? 1.202 3.108 -7.768 1.00 95.12 201 VAL A CA 1
ATOM 1612 C C . VAL A 1 201 ? 0.706 2.217 -6.631 1.00 95.12 201 VAL A C 1
ATOM 1614 O O . VAL A 1 201 ? -0.289 2.559 -5.993 1.00 95.12 201 VAL A O 1
ATOM 1617 N N . ALA A 1 202 ? 1.429 1.133 -6.326 1.00 96.25 202 ALA A N 1
ATOM 1618 C CA . ALA A 1 202 ? 1.073 0.219 -5.239 1.00 96.25 202 ALA A CA 1
ATOM 1619 C C . ALA A 1 202 ? 0.996 0.953 -3.892 1.00 96.25 202 ALA A C 1
ATOM 1621 O O . ALA A 1 202 ? 0.002 0.852 -3.177 1.00 96.25 202 ALA A O 1
ATOM 1622 N N . THR A 1 203 ? 2.009 1.767 -3.600 1.00 95.06 203 THR A N 1
ATOM 1623 C CA . THR A 1 203 ? 2.083 2.599 -2.396 1.00 95.06 203 THR A CA 1
ATOM 1624 C C . THR A 1 203 ? 0.903 3.552 -2.275 1.00 95.06 203 THR A C 1
ATOM 1626 O O . THR A 1 203 ? 0.191 3.533 -1.277 1.00 95.06 203 THR A O 1
ATOM 1629 N N . THR A 1 204 ? 0.668 4.366 -3.303 1.00 95.44 204 THR A N 1
ATOM 1630 C CA . THR A 1 204 ? -0.395 5.379 -3.298 1.00 95.44 204 THR A CA 1
ATOM 1631 C C . THR A 1 204 ? -1.758 4.724 -3.100 1.00 95.44 204 THR A C 1
ATOM 1633 O O . THR A 1 204 ? -2.562 5.184 -2.290 1.00 95.44 204 THR A O 1
ATOM 1636 N N . TYR A 1 205 ? -2.001 3.611 -3.795 1.00 97.31 205 TYR A N 1
ATOM 1637 C CA . TYR A 1 205 ? -3.256 2.885 -3.682 1.00 97.31 205 TYR A CA 1
ATOM 1638 C C . TYR A 1 205 ? -3.448 2.255 -2.297 1.00 97.31 205 TYR A C 1
ATOM 1640 O O . TYR A 1 205 ? -4.474 2.494 -1.661 1.00 97.31 205 TYR A O 1
ATOM 1648 N N . ILE A 1 206 ? -2.465 1.510 -1.784 1.00 96.62 206 ILE A N 1
ATOM 1649 C CA . ILE A 1 206 ? -2.576 0.850 -0.475 1.00 96.62 206 ILE A CA 1
ATOM 1650 C C . ILE A 1 206 ? -2.714 1.892 0.642 1.00 96.62 206 ILE A C 1
ATOM 1652 O O . ILE A 1 206 ? -3.590 1.760 1.495 1.00 96.62 206 ILE A O 1
ATOM 1656 N N . CYS A 1 207 ? -1.953 2.989 0.604 1.00 96.06 207 CYS A N 1
ATOM 1657 C CA . CYS A 1 207 ? -2.141 4.097 1.541 1.00 96.06 207 CYS A CA 1
ATOM 1658 C C . CYS A 1 207 ? -3.559 4.689 1.462 1.00 96.06 207 CYS A C 1
ATOM 1660 O O . CYS A 1 207 ? -4.137 5.026 2.492 1.00 96.06 207 CYS A O 1
ATOM 1662 N N . SER A 1 208 ? -4.162 4.770 0.273 1.00 96.50 208 SER A N 1
ATOM 1663 C CA . SER A 1 208 ? -5.551 5.227 0.131 1.00 96.50 208 SER A CA 1
ATOM 1664 C C . SER A 1 208 ? -6.566 4.286 0.789 1.00 96.50 208 SER A C 1
ATOM 1666 O O . SER A 1 208 ? -7.510 4.753 1.427 1.00 96.50 208 SER A O 1
ATOM 1668 N N . VAL A 1 209 ? -6.334 2.970 0.711 1.00 96.44 209 VAL A N 1
ATOM 1669 C CA . VAL A 1 209 ? -7.157 1.949 1.380 1.00 96.44 209 VAL A CA 1
ATOM 1670 C C . VAL A 1 209 ? -7.082 2.112 2.899 1.00 96.44 209 VAL A C 1
ATOM 1672 O O . VAL A 1 209 ? -8.114 2.150 3.565 1.00 96.44 209 VAL A O 1
ATOM 1675 N N . PHE A 1 210 ? -5.880 2.294 3.449 1.00 95.75 210 PHE A N 1
ATOM 1676 C CA . PHE A 1 210 ? -5.686 2.515 4.887 1.00 95.75 210 PHE A CA 1
ATOM 1677 C C . PHE A 1 210 ? -6.297 3.840 5.347 1.00 95.75 210 PHE A C 1
ATOM 1679 O O . PHE A 1 210 ? -6.970 3.886 6.374 1.00 95.75 210 PHE A O 1
ATOM 1686 N N . ALA A 1 211 ? -6.122 4.914 4.575 1.00 95.12 211 ALA A N 1
ATOM 1687 C CA . ALA A 1 211 ? -6.739 6.201 4.873 1.00 95.12 211 ALA A CA 1
ATOM 1688 C C . ALA A 1 211 ? -8.275 6.123 4.835 1.00 95.12 211 ALA A C 1
ATOM 1690 O O . ALA A 1 211 ? -8.942 6.794 5.624 1.00 95.12 211 ALA A O 1
ATOM 1691 N N . ALA A 1 212 ? -8.855 5.308 3.948 1.00 94.25 212 ALA A N 1
ATOM 1692 C CA . ALA A 1 212 ? -10.293 5.054 3.928 1.00 94.25 212 ALA A CA 1
ATOM 1693 C C . ALA A 1 212 ? -10.746 4.270 5.169 1.00 94.25 212 ALA A C 1
ATOM 1695 O O . ALA A 1 212 ? -11.687 4.690 5.840 1.00 94.25 212 ALA A O 1
ATOM 1696 N N . ALA A 1 213 ? -10.025 3.201 5.521 1.00 93.25 213 ALA A N 1
ATOM 1697 C CA . ALA A 1 213 ? -10.296 2.388 6.705 1.00 93.25 213 ALA A CA 1
ATOM 1698 C C . ALA A 1 213 ? -10.257 3.218 7.998 1.00 93.25 213 ALA A C 1
ATOM 1700 O O . ALA A 1 213 ? -11.225 3.252 8.751 1.00 93.25 213 ALA A O 1
ATOM 1701 N N . PHE A 1 214 ? -9.172 3.962 8.216 1.00 92.75 214 PHE A N 1
ATOM 1702 C CA . PHE A 1 214 ? -8.974 4.763 9.425 1.00 92.75 214 PHE A CA 1
ATOM 1703 C C . PHE A 1 214 ? -9.878 5.992 9.522 1.00 92.75 214 PHE A C 1
ATOM 1705 O O . PHE A 1 214 ? -10.143 6.474 10.619 1.00 92.75 214 PHE A O 1
ATOM 1712 N N .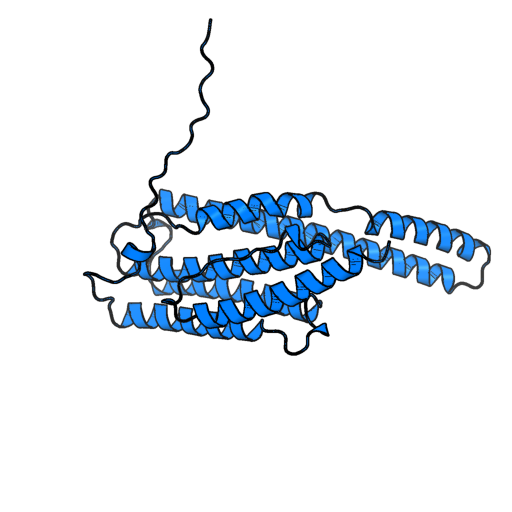 SER A 1 215 ? -10.358 6.517 8.393 1.00 90.69 215 SER A N 1
ATOM 1713 C CA . SER A 1 215 ? -11.321 7.625 8.399 1.00 90.69 215 SER A CA 1
ATOM 1714 C C . SER A 1 215 ? -12.776 7.169 8.518 1.00 90.69 215 SER A C 1
ATOM 1716 O O . SER A 1 215 ? -13.655 8.024 8.659 1.00 90.69 215 SER A O 1
ATOM 1718 N N . GLY A 1 216 ? -13.042 5.860 8.425 1.00 89.00 216 GLY A N 1
ATOM 1719 C CA . GLY A 1 216 ? -14.398 5.318 8.328 1.00 89.00 216 GLY A CA 1
ATOM 1720 C C . GLY A 1 216 ? -15.139 5.825 7.087 1.00 89.00 216 GLY A C 1
ATOM 1721 O O . GLY A 1 216 ? -16.334 6.105 7.139 1.00 89.00 216 GLY A O 1
ATOM 1722 N N . SER A 1 217 ? -14.422 6.085 5.988 1.00 88.50 217 SER A N 1
ATOM 1723 C CA . SER A 1 217 ? -14.997 6.747 4.819 1.00 88.50 217 SER A CA 1
ATOM 1724 C C . SER A 1 217 ? -14.312 6.343 3.522 1.00 88.50 217 SER A C 1
ATOM 1726 O O . SER A 1 217 ? -13.099 6.466 3.363 1.00 88.50 217 SER A O 1
ATOM 1728 N N . SER A 1 218 ? -15.105 6.003 2.504 1.00 91.56 218 SER A N 1
ATOM 1729 C CA . SER A 1 218 ? -14.586 5.729 1.160 1.00 91.56 218 SER A CA 1
ATOM 1730 C C . SER A 1 218 ? -14.079 6.977 0.422 1.00 91.56 218 SER A C 1
ATOM 1732 O O . SER A 1 218 ? -13.591 6.853 -0.697 1.00 91.56 218 SER A O 1
ATOM 1734 N N . LYS A 1 219 ? -14.179 8.182 1.007 1.00 89.69 219 LYS A N 1
ATOM 1735 C CA . LYS A 1 219 ? -13.715 9.438 0.384 1.00 89.69 219 LYS A CA 1
ATOM 1736 C C . LYS A 1 219 ? -12.213 9.456 0.118 1.00 89.69 219 LYS A C 1
ATOM 1738 O O . LYS A 1 219 ? -11.774 10.115 -0.817 1.00 89.69 219 LYS A O 1
ATOM 1743 N N . ASN A 1 220 ? -11.426 8.747 0.923 1.00 90.69 220 ASN A N 1
ATOM 1744 C CA . ASN A 1 220 ? -9.975 8.668 0.745 1.00 90.69 220 ASN A CA 1
ATOM 1745 C C . ASN A 1 220 ? -9.549 7.590 -0.250 1.00 90.69 220 ASN A C 1
ATOM 1747 O O . ASN A 1 220 ? -8.393 7.579 -0.655 1.00 90.69 220 ASN A O 1
ATOM 1751 N N . LEU A 1 221 ? -10.471 6.718 -0.661 1.00 95.06 221 LEU A N 1
ATOM 1752 C CA . LEU A 1 221 ? -10.185 5.623 -1.571 1.00 95.06 221 LEU A CA 1
ATOM 1753 C C . LEU A 1 221 ? -9.983 6.147 -2.995 1.00 95.06 221 LEU A C 1
ATOM 1755 O O . LEU A 1 221 ? -10.785 6.942 -3.492 1.00 95.06 221 LEU A O 1
ATOM 1759 N N . LEU A 1 222 ? -8.913 5.701 -3.650 1.00 95.00 222 LEU A N 1
ATOM 1760 C CA . LEU A 1 222 ? -8.546 6.158 -4.989 1.00 95.00 222 LEU A CA 1
ATOM 1761 C C . LEU A 1 222 ? -8.947 5.152 -6.074 1.00 95.00 222 LEU A C 1
ATOM 1763 O O . LEU A 1 222 ? -8.918 3.940 -5.865 1.00 95.00 222 LEU A O 1
ATOM 1767 N N . ASP A 1 223 ? -9.249 5.673 -7.264 1.00 94.56 223 ASP A N 1
ATOM 1768 C CA . ASP A 1 223 ? -9.295 4.906 -8.510 1.00 94.56 223 ASP A CA 1
ATOM 1769 C C . ASP A 1 223 ? -8.100 5.327 -9.372 1.00 94.56 223 ASP A C 1
ATOM 1771 O O . ASP A 1 223 ? -8.129 6.349 -10.062 1.00 94.56 223 ASP A O 1
ATOM 1775 N N . LEU A 1 224 ? -7.010 4.562 -9.308 1.00 94.56 224 LEU A N 1
ATOM 1776 C CA . LEU A 1 224 ? -5.826 4.835 -10.112 1.00 94.56 224 LEU A CA 1
ATOM 1777 C C . LEU A 1 224 ? -5.992 4.235 -11.507 1.00 94.56 224 LEU A C 1
ATOM 1779 O O . LEU A 1 224 ? -6.434 3.097 -11.674 1.00 94.56 224 LEU A O 1
ATOM 1783 N N . THR A 1 225 ? -5.599 5.006 -12.520 1.00 91.31 225 THR A N 1
ATOM 1784 C CA . THR A 1 225 ? -5.522 4.530 -13.903 1.00 91.31 225 THR A CA 1
ATOM 1785 C C . THR A 1 225 ? -4.085 4.146 -14.220 1.00 91.31 225 THR A C 1
ATOM 1787 O O . THR A 1 225 ? -3.178 4.977 -14.153 1.00 91.31 225 THR A O 1
ATOM 1790 N N . VAL A 1 226 ? -3.886 2.883 -14.587 1.00 90.69 226 VAL A N 1
ATOM 1791 C CA . VAL A 1 226 ? -2.586 2.317 -14.956 1.00 90.69 226 VAL A CA 1
ATOM 1792 C C . VAL A 1 226 ? -2.654 1.840 -16.408 1.00 90.69 226 VAL A C 1
ATOM 1794 O O . VAL A 1 226 ? -3.677 1.296 -16.821 1.00 90.69 226 VAL A O 1
ATOM 1797 N N . PRO A 1 227 ? -1.600 2.017 -17.218 1.00 88.44 227 PRO A N 1
ATOM 1798 C CA . PRO A 1 227 ? -1.580 1.492 -18.577 1.00 88.44 227 PRO A CA 1
ATOM 1799 C C . PRO A 1 227 ? -1.569 -0.031 -18.614 1.00 88.44 227 PRO A C 1
ATOM 1801 O O . PRO A 1 227 ? -0.675 -0.670 -18.057 1.00 88.44 227 PRO A O 1
ATOM 1804 N N . ASN A 1 228 ? -2.451 -0.596 -19.434 1.00 88.44 228 ASN A N 1
ATOM 1805 C CA . ASN A 1 228 ? -2.543 -2.039 -19.678 1.00 88.44 228 ASN A CA 1
ATOM 1806 C C . ASN A 1 228 ? -1.294 -2.640 -20.354 1.00 88.44 228 ASN A C 1
ATOM 1808 O O . ASN A 1 228 ? -1.196 -3.850 -20.510 1.00 88.44 228 ASN A O 1
ATOM 1812 N N . THR A 1 229 ? -0.333 -1.814 -20.782 1.00 87.75 229 THR A N 1
ATOM 1813 C CA . THR A 1 229 ? 0.939 -2.270 -21.365 1.00 87.75 229 THR A CA 1
ATOM 1814 C C . THR A 1 229 ? 1.937 -2.786 -20.326 1.00 87.75 229 THR A C 1
ATOM 1816 O O . THR A 1 229 ? 2.972 -3.332 -20.705 1.00 87.75 229 THR A O 1
ATOM 1819 N N . LEU A 1 230 ? 1.699 -2.534 -19.037 1.00 92.19 230 LEU A N 1
ATOM 1820 C CA . LEU A 1 230 ? 2.579 -2.973 -17.955 1.00 92.19 230 LEU A CA 1
ATOM 1821 C C . LEU A 1 230 ? 2.177 -4.388 -17.501 1.00 92.19 230 LEU A C 1
ATOM 1823 O O . LEU A 1 230 ? 0.986 -4.617 -17.296 1.00 92.19 230 LEU A O 1
ATOM 1827 N N . PRO A 1 231 ? 3.127 -5.322 -17.293 1.00 92.88 231 PRO A N 1
ATOM 1828 C CA . PRO A 1 231 ? 2.810 -6.719 -16.972 1.00 92.88 231 PRO A CA 1
ATOM 1829 C C . PRO A 1 231 ? 1.950 -6.902 -15.716 1.00 92.88 231 PRO A C 1
ATOM 1831 O O . PRO A 1 231 ? 1.072 -7.757 -15.683 1.00 92.88 231 PRO A O 1
ATOM 1834 N N . TRP A 1 232 ? 2.156 -6.056 -14.707 1.00 96.19 232 TRP A N 1
ATOM 1835 C CA . TRP A 1 232 ? 1.447 -6.100 -13.426 1.00 96.19 232 TRP A CA 1
ATOM 1836 C C . TRP A 1 232 ? 0.103 -5.345 -13.432 1.00 96.19 232 TRP A C 1
ATOM 1838 O O . TRP A 1 232 ? -0.650 -5.427 -12.461 1.00 96.19 232 TRP A O 1
ATOM 1848 N N . ALA A 1 233 ? -0.233 -4.608 -14.503 1.00 95.69 233 ALA A N 1
ATOM 1849 C CA . ALA A 1 233 ? -1.416 -3.737 -14.538 1.00 95.69 233 ALA A CA 1
ATOM 1850 C C . ALA A 1 233 ? -2.734 -4.508 -14.397 1.00 95.69 233 ALA A C 1
ATOM 1852 O O . ALA A 1 233 ? -3.654 -4.035 -13.731 1.00 95.69 233 ALA A O 1
ATOM 1853 N N . GLN A 1 234 ? -2.819 -5.705 -14.987 1.00 96.00 234 GLN A N 1
ATOM 1854 C CA . GLN A 1 234 ? -4.019 -6.534 -14.892 1.00 96.00 234 GLN A CA 1
ATOM 1855 C C . GLN A 1 234 ? -4.261 -6.996 -13.451 1.00 96.00 234 GLN A C 1
ATOM 1857 O O . GLN A 1 234 ? -5.375 -6.870 -12.948 1.00 96.00 234 GLN A O 1
ATOM 1862 N N . VAL A 1 235 ? -3.216 -7.478 -12.771 1.00 97.00 235 VAL A N 1
ATOM 1863 C CA . VAL A 1 235 ? -3.305 -7.899 -11.364 1.00 97.00 235 VAL A CA 1
ATOM 1864 C C . VAL A 1 235 ? -3.671 -6.709 -10.480 1.00 97.00 235 VAL A C 1
ATOM 1866 O O . VAL A 1 235 ? -4.587 -6.806 -9.667 1.00 97.00 235 VAL A O 1
ATOM 1869 N N . PHE A 1 236 ? -3.037 -5.553 -10.696 1.00 97.62 236 PHE A N 1
ATOM 1870 C CA . PHE A 1 236 ? -3.393 -4.322 -9.991 1.00 97.62 236 PHE A CA 1
ATOM 1871 C C . PHE A 1 236 ? -4.869 -3.943 -10.185 1.00 97.62 236 PHE A C 1
ATOM 1873 O O . PHE A 1 236 ? -5.547 -3.602 -9.220 1.00 97.62 236 PHE A O 1
ATOM 1880 N N . SER A 1 237 ? -5.390 -4.037 -11.412 1.00 97.06 237 SER A N 1
ATOM 1881 C CA . SER A 1 237 ? -6.797 -3.744 -11.703 1.00 97.06 237 SER A CA 1
ATOM 1882 C C . SER A 1 237 ? -7.750 -4.673 -10.945 1.00 97.06 237 SER A C 1
ATOM 1884 O O . SER A 1 237 ? -8.763 -4.206 -10.417 1.00 97.06 237 SER A O 1
ATOM 1886 N N . VAL A 1 238 ? -7.408 -5.962 -10.827 1.00 96.19 238 VAL A N 1
ATOM 1887 C CA . VAL A 1 238 ? -8.178 -6.935 -10.034 1.00 96.19 238 VAL A CA 1
ATOM 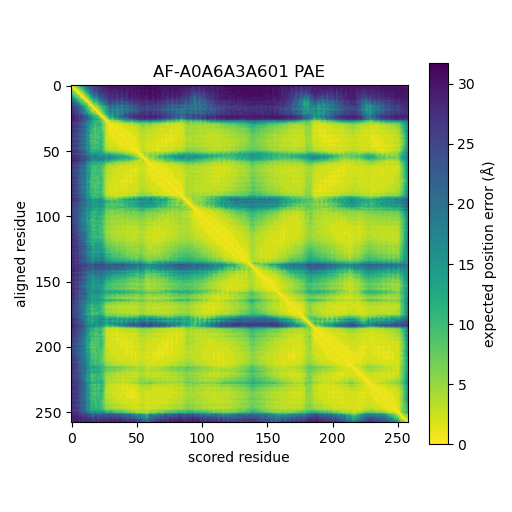1888 C C . VAL A 1 238 ? -8.168 -6.561 -8.553 1.00 96.19 238 VAL A C 1
ATOM 1890 O O . VAL A 1 238 ? -9.240 -6.490 -7.948 1.00 96.19 238 VAL A O 1
ATOM 1893 N N . VAL A 1 239 ? -6.995 -6.262 -7.984 1.00 96.31 239 VAL A N 1
ATOM 1894 C CA . VAL A 1 239 ? -6.858 -5.808 -6.589 1.00 96.31 239 VAL A CA 1
ATOM 1895 C C . VAL A 1 239 ? -7.703 -4.558 -6.349 1.00 96.31 239 VAL A C 1
ATOM 1897 O O . VAL A 1 239 ? -8.561 -4.557 -5.466 1.00 96.31 239 VAL A O 1
ATOM 1900 N N . GLN A 1 240 ? -7.518 -3.525 -7.179 1.00 96.69 240 GLN A N 1
ATOM 1901 C CA . GLN A 1 240 ? -8.212 -2.248 -7.041 1.00 96.69 240 GLN A CA 1
ATOM 1902 C C . GLN A 1 240 ? -9.727 -2.412 -7.130 1.00 96.69 240 GLN A C 1
ATOM 1904 O O . GLN A 1 240 ? -10.458 -1.876 -6.304 1.00 96.69 240 GLN A O 1
ATOM 1909 N N . THR A 1 241 ? -10.211 -3.163 -8.118 1.00 95.44 241 THR A N 1
ATOM 1910 C CA . THR A 1 241 ? -11.652 -3.348 -8.322 1.00 95.44 241 THR A CA 1
ATOM 1911 C C . THR A 1 241 ? -12.270 -4.129 -7.169 1.00 95.44 241 THR A C 1
ATOM 1913 O O . THR A 1 241 ? -13.307 -3.723 -6.648 1.00 95.44 241 THR A O 1
ATOM 1916 N N . THR A 1 242 ? -11.622 -5.214 -6.735 1.00 94.50 242 THR A N 1
ATOM 1917 C CA . THR A 1 242 ? -12.124 -6.070 -5.651 1.00 94.50 242 THR A CA 1
ATOM 1918 C C . THR A 1 242 ? -12.239 -5.286 -4.348 1.00 94.50 242 THR A C 1
ATOM 1920 O O . THR A 1 242 ? -13.308 -5.243 -3.738 1.00 94.50 242 THR A O 1
ATOM 1923 N N . LEU A 1 243 ? -11.163 -4.601 -3.956 1.00 95.00 243 LEU A N 1
ATOM 1924 C CA . LEU A 1 243 ? -11.138 -3.808 -2.731 1.00 95.00 243 LEU A CA 1
ATOM 1925 C C . LEU A 1 243 ? -12.067 -2.595 -2.828 1.00 95.00 243 LEU A C 1
ATOM 1927 O O . LEU A 1 243 ? -12.850 -2.367 -1.909 1.00 95.00 243 LEU A O 1
ATOM 1931 N N . ASN A 1 244 ? -12.057 -1.845 -3.937 1.00 95.31 244 ASN A N 1
ATOM 1932 C CA . ASN A 1 244 ? -12.894 -0.648 -4.058 1.00 95.31 244 ASN A CA 1
ATOM 1933 C C . ASN A 1 244 ? -14.384 -0.974 -3.988 1.00 95.31 244 ASN A C 1
ATOM 1935 O O . ASN A 1 244 ? -15.133 -0.237 -3.347 1.00 95.31 244 ASN A O 1
ATOM 1939 N N . VAL A 1 245 ? -14.819 -2.062 -4.626 1.00 93.38 245 VAL A N 1
ATOM 1940 C CA . VAL A 1 245 ? -16.221 -2.490 -4.585 1.00 93.38 245 VAL A CA 1
ATOM 1941 C C . VAL A 1 245 ? -16.646 -2.822 -3.157 1.00 93.38 245 VAL A C 1
ATOM 1943 O O . VAL A 1 245 ? -17.674 -2.321 -2.702 1.00 93.38 245 VAL A O 1
ATOM 1946 N N . GLU A 1 246 ? -15.872 -3.630 -2.437 1.00 92.00 246 GLU A N 1
ATOM 1947 C CA . GLU A 1 246 ? -16.257 -4.079 -1.096 1.00 92.00 246 GLU A CA 1
ATOM 1948 C C . GLU A 1 246 ? -16.117 -2.967 -0.044 1.00 92.00 246 GLU A C 1
ATOM 1950 O O . GLU A 1 246 ? -17.040 -2.757 0.739 1.00 92.00 246 GLU A O 1
ATOM 1955 N N . ILE A 1 247 ? -15.052 -2.158 -0.092 1.00 93.12 247 ILE A N 1
ATOM 1956 C CA . ILE A 1 247 ? -14.871 -1.011 0.817 1.00 93.12 247 ILE A CA 1
ATOM 1957 C C . ILE A 1 247 ? -15.993 0.020 0.631 1.00 93.12 247 ILE A C 1
ATOM 1959 O O . ILE A 1 247 ? -16.530 0.550 1.605 1.00 93.12 247 ILE A O 1
ATOM 1963 N N . ARG A 1 248 ? -16.386 0.311 -0.618 1.00 93.56 248 ARG A N 1
ATOM 1964 C CA . ARG A 1 248 ? -17.504 1.231 -0.883 1.00 93.56 248 ARG A CA 1
ATOM 1965 C C . ARG A 1 248 ? -18.821 0.672 -0.365 1.00 93.56 248 ARG A C 1
ATOM 1967 O O . ARG A 1 248 ? -19.581 1.430 0.221 1.00 93.56 248 ARG A O 1
ATOM 1974 N N . LYS A 1 249 ? -19.090 -0.627 -0.538 1.00 90.25 249 LYS A N 1
ATOM 1975 C CA . LYS A 1 249 ? -20.285 -1.263 0.042 1.00 90.25 249 LYS A CA 1
ATOM 1976 C C . LYS A 1 249 ? -20.293 -1.145 1.561 1.00 90.25 249 LYS A C 1
ATOM 1978 O O . LYS A 1 249 ? -21.307 -0.726 2.108 1.00 90.25 249 LYS A O 1
ATOM 1983 N N . TYR A 1 250 ? -19.169 -1.453 2.208 1.00 86.38 250 TYR A N 1
ATOM 1984 C CA . TYR A 1 250 ? -19.023 -1.394 3.660 1.00 86.38 250 TYR A CA 1
ATOM 1985 C C . TYR A 1 250 ? -19.435 -0.015 4.202 1.00 86.38 250 TYR A C 1
ATOM 1987 O O . TYR A 1 250 ? -20.344 0.091 5.022 1.00 86.38 250 TYR A O 1
ATOM 1995 N N . PHE A 1 251 ? -18.883 1.060 3.630 1.00 85.19 251 PHE A N 1
ATOM 1996 C CA . PHE A 1 251 ? -19.193 2.424 4.072 1.00 85.19 251 PHE A CA 1
ATOM 1997 C C . PHE A 1 251 ? -20.513 3.000 3.529 1.00 85.19 251 PHE A C 1
ATOM 1999 O O . PHE A 1 251 ? -20.999 3.999 4.054 1.00 85.19 251 PHE A O 1
ATOM 2006 N N . LEU A 1 252 ? -21.129 2.418 2.495 1.00 77.75 252 LEU A N 1
ATOM 2007 C CA . LEU A 1 252 ? -22.481 2.803 2.059 1.00 77.75 252 LEU A CA 1
ATOM 2008 C C . LEU A 1 252 ? -23.560 2.248 2.999 1.00 77.75 252 LEU A C 1
ATOM 2010 O O . LEU A 1 252 ? -24.547 2.933 3.255 1.00 77.75 252 LEU A O 1
ATOM 2014 N N . VAL A 1 253 ? -23.367 1.033 3.521 1.00 59.53 253 VAL A N 1
ATOM 2015 C CA . VAL A 1 253 ? -24.321 0.371 4.427 1.00 59.53 253 VAL A CA 1
ATOM 2016 C C . VAL A 1 253 ? -24.342 1.038 5.807 1.00 59.53 253 VAL A C 1
ATOM 2018 O O . VAL A 1 253 ? -25.420 1.244 6.357 1.00 59.53 253 VAL A O 1
ATOM 2021 N N . GLU A 1 254 ? -23.189 1.466 6.332 1.00 54.41 254 GLU A N 1
ATOM 2022 C CA . GLU A 1 254 ? -23.111 2.176 7.623 1.00 54.41 254 GLU A CA 1
ATOM 2023 C C . GLU A 1 254 ? -23.796 3.559 7.603 1.00 54.41 254 GLU A C 1
ATOM 2025 O O . GLU A 1 254 ? -24.286 4.019 8.631 1.00 54.41 254 GLU A O 1
ATOM 2030 N N . ASN A 1 255 ? -23.913 4.207 6.435 1.00 49.75 255 ASN A N 1
ATOM 2031 C CA . ASN A 1 255 ? -24.625 5.487 6.294 1.00 49.75 255 ASN A CA 1
ATOM 2032 C C . ASN A 1 255 ? -26.162 5.349 6.271 1.00 49.75 255 ASN A C 1
ATOM 2034 O O . ASN A 1 255 ? -26.854 6.364 6.274 1.00 49.75 255 ASN A O 1
ATOM 2038 N N . LEU A 1 256 ? -26.706 4.126 6.229 1.00 41.50 256 LEU A N 1
ATOM 2039 C CA . LEU A 1 256 ? -28.153 3.856 6.197 1.00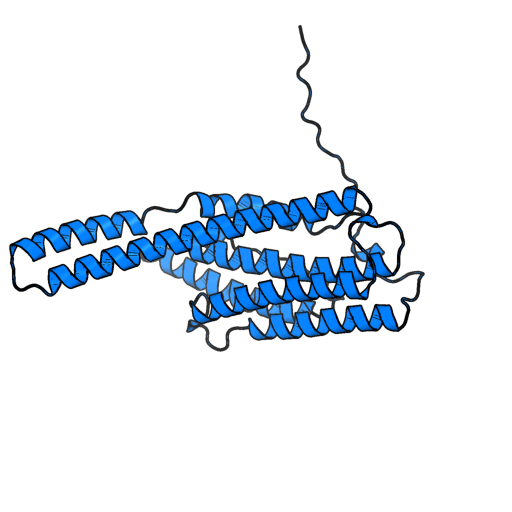 41.50 256 LEU A CA 1
ATOM 2040 C C . LEU A 1 256 ? -28.723 3.406 7.556 1.00 41.50 256 LEU A C 1
ATOM 2042 O O .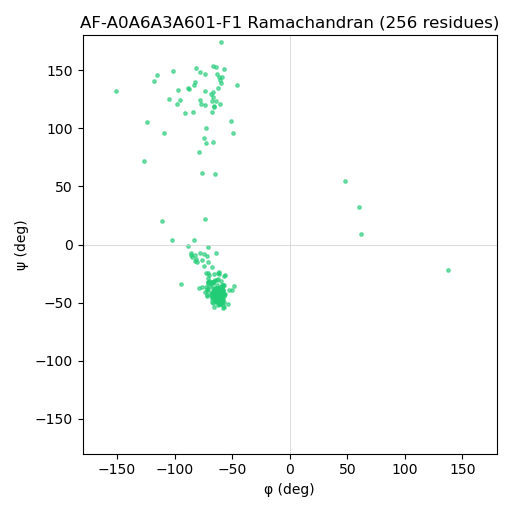 LEU A 1 256 ? -29.905 3.076 7.630 1.00 41.50 256 LEU A O 1
ATOM 2046 N N . GLN A 1 257 ? -27.909 3.371 8.618 1.00 33.09 257 GLN A N 1
ATOM 2047 C CA . GLN A 1 257 ? -28.314 2.902 9.954 1.00 33.09 257 GLN A CA 1
ATOM 2048 C C . GLN A 1 257 ? -28.383 3.999 11.035 1.00 33.09 257 GLN A C 1
ATOM 2050 O O . GLN A 1 257 ? -28.389 3.676 12.222 1.00 33.09 257 GLN A O 1
ATOM 2055 N N . PHE A 1 258 ? -28.495 5.274 10.651 1.00 34.94 258 PHE A N 1
ATOM 2056 C CA . PHE A 1 258 ? -28.770 6.378 11.579 1.00 34.94 258 PHE A CA 1
ATOM 2057 C C . PHE A 1 258 ? -30.030 7.146 11.191 1.00 34.94 258 PHE A C 1
ATOM 2059 O O . PHE A 1 258 ? -30.141 7.527 10.004 1.00 34.94 258 PHE A O 1
#

Nearest PDB structures (foldseek):
  6kgq-assembly1_A  TM=5.090E-01  e=4.290E+00  Homo sapiens
  4r61-assembly1_A  TM=3.946E-01  e=9.762E+00  Human immunodeficiency virus 1

pLDDT: mean 83.9, std 17.09, range [33.09, 98.31]

Secondary structure (DSSP, 8-state):
-PPPPPP---------HHHHHS-SS-PPPHHHHHHHHHHHHHHHHHHHHTS-SSGGGTT-HHHHHHHHHHHHHHHHHHHHHHHHTT--GGGS-HHHHHHHHHHHHHHHHHHHHHHHHHHHHHHHHHHHHHHHHHHTSS-HHHHHHHHHHHHHHHHHHHS--HHHHTHHHHHHHHHHTTS--PPPS-HHHHHHHHHHHHHHHHHHHHHHHHHHHHHTSGGG-------TTSTTHHHHHHHHHHHHHHHHHHHHHHTT--